Protein AF-0000000074090448 (afdb_homodimer)

Organism: Heligmosomoides polygyrus (NCBI:txid6339)

Secondary structure (DSSP, 8-state):
---THHHHHHHHHHHHS-STT---EEEEET-TTTTTHHHHHHTT-SEEEEEES-HHHHHHHHHHHHHHHHH-TT----EEEEE--TTTS-GGGG--S---EEEEEEES-GGGTTSSHHHHHHHHHHHHHTEEEEEEEEEEPPPGGGG-/---THHHHHHHHHHHHS-STT---EEEEET-TTTTTHHHHHHTT-SEEEEEES-HHHHHHHHHHHHHHHHH-TT----EEEEE--TTTS-GGGG--S---EEEEEEES-GGGTTSSHHHHHHHHHHHHHTEEEEEEEEEEPPPGGGG-

pLDDT: mean 84.57, std 22.41, range [16.94, 98.69]

Radius of gyration: 18.77 Å; Cα contacts (8 Å, |Δi|>4): 599; chains: 2; bounding box: 41×49×46 Å

InterPro domains:
  IPR004971 mRNA (guanine-N(7))-methyltransferase domain [PF03291] (21-148)
  IPR004971 mRNA (guanine-N(7))-methyltransferase domain [PS51562] (1-148)
  IPR029063 S-adenosyl-L-methionine-dependent methyltransferase superfamily [G3DSA:3.40.50.150] (8-148)
  IPR029063 S-adenosyl-L-methionine-dependent methyltransferase superfamily [SSF53335] (25-146)
  IPR039753 mRNA cap guanine-N7 methyltransferase [PTHR12189] (22-148)

Solvent-accessible surface area (backbone atoms only — not comparable to full-atom values): 15304 Å² total; per-residue (Å²): 135,81,65,73,66,61,63,19,64,30,44,18,51,37,57,45,30,60,55,92,79,57,48,46,32,35,36,32,41,59,36,46,53,37,81,55,52,64,45,44,57,74,46,48,39,50,28,38,40,37,27,15,65,49,59,68,33,38,52,46,18,52,50,52,50,52,54,53,35,72,71,34,90,88,60,60,62,54,74,45,80,43,82,40,43,59,36,75,44,72,53,72,81,71,55,85,64,83,64,60,18,48,30,32,37,27,59,58,51,54,81,65,30,49,79,41,37,62,24,12,19,32,27,49,45,49,52,56,72,27,36,32,65,59,12,35,38,40,31,24,40,50,39,77,74,67,78,108,135,80,69,70,66,62,62,18,63,32,44,17,51,38,59,43,31,60,56,92,78,58,48,46,33,35,36,31,40,60,35,47,54,37,82,55,52,63,46,45,57,74,48,48,39,50,29,39,38,36,26,15,64,48,59,69,34,39,53,47,19,51,50,52,50,52,54,52,35,73,72,34,89,88,59,58,60,55,73,46,80,43,80,40,42,57,36,76,43,73,53,70,80,71,54,86,64,85,64,60,18,48,31,33,36,27,60,57,52,53,83,65,31,48,78,41,37,63,25,12,21,32,27,50,45,47,53,55,71,28,36,32,66,61,12,34,39,41,32,24,38,50,39,77,74,66,78,107

Nearest 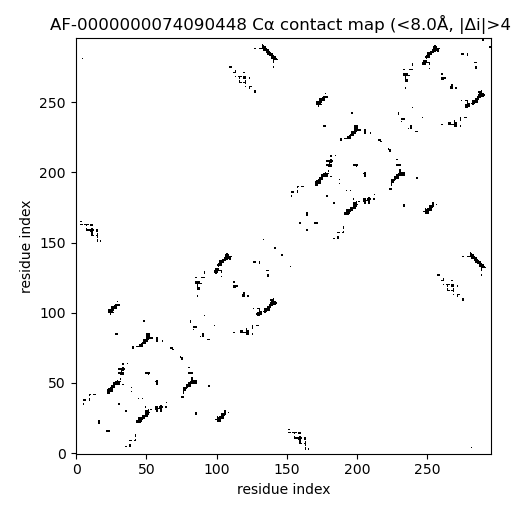PDB structures (foldseek):
  3bgv-assembly3_C  TM=8.602E-01  e=7.850E-12  Homo sapiens
  3epp-assembly1_A  TM=8.804E-01  e=6.953E-11  Homo sapiens
  3bgv-assembly4_D  TM=8.901E-01  e=1.145E-10  Homo sapiens
  8p0n-assembly1_O  TM=8.423E-01  e=1.782E-08  Orthopoxvirus vaccinia
  2vdw-assembly4_G  TM=7.650E-01  e=3.324E-08  Orthopoxvirus vaccinia

Foldseek 3Di:
DPPPPQQPVLVVLQVVVPPPPDAWEEEEEQCFLPPNVVSSQVSRHQEYEYEHQDPVRLVNNVVVVVVVQVPDPVGDHYYHGYNDLQQADLVQVGDDDQQETQEYEYEQCVVVQPPDDSSVVSNVCSRVVSYDVVHDYDYYHDDPVVVD/DPPCPLQPVLVVLQVVVPPPPDAWEEEEEQCFLPPNVVSSQVSRHQEYEYEHQDPVRLVNNVVVNVVVQVPDPVGDHYYHGYNDLQQADLVQVGDDDQQETQEYEYEQCVVVQPPDDSSVVSNVCSRVVSYDVVHDYDYYHDDPVVVD

Structure (mmCIF, N/CA/C/O backbone):
data_AF-0000000074090448-model_v1
#
loop_
_entity.id
_entity.type
_entity.pdbx_description
1 polymer 'mRNA (guanine-N(7))-methyltransferase'
#
loop_
_atom_site.group_PDB
_atom_site.id
_atom_site.type_symbol
_atom_site.label_atom_id
_atom_site.label_alt_id
_atom_site.label_comp_id
_atom_site.label_asym_id
_atom_site.label_entity_id
_atom_site.label_seq_id
_atom_site.pdbx_PDB_ins_code
_atom_site.Cartn_x
_atom_site.Cartn_y
_atom_site.Cartn_z
_atom_site.occupancy
_atom_site.B_iso_or_equiv
_atom_site.auth_seq_id
_atom_site.auth_comp_id
_atom_site.auth_asym_id
_atom_site.auth_atom_id
_atom_site.pdbx_PDB_model_num
ATOM 1 N N . LEU A 1 1 ? 14.055 -2.068 21.969 1 17.02 1 LEU A N 1
ATOM 2 C CA . LEU A 1 1 ? 13.805 -3.094 20.969 1 17.02 1 LEU A CA 1
ATOM 3 C C . LEU A 1 1 ? 13.156 -2.488 19.719 1 17.02 1 LEU A C 1
ATOM 5 O O . LEU A 1 1 ? 11.977 -2.119 19.75 1 17.02 1 LEU A O 1
ATOM 9 N N . ARG A 1 2 ? 13.859 -1.588 19 1 23.97 2 ARG A N 1
ATOM 10 C CA . ARG A 1 2 ? 13.688 -0.55 17.984 1 23.97 2 ARG A CA 1
ATOM 11 C C . ARG A 1 2 ? 13.102 -1.129 16.703 1 23.97 2 ARG A C 1
ATOM 13 O O . ARG A 1 2 ? 13.672 -2.041 16.109 1 23.97 2 ARG A O 1
ATOM 20 N N . GLN A 1 3 ? 11.781 -1.208 16.734 1 23.98 3 GLN A N 1
ATOM 21 C CA . GLN A 1 3 ? 10.969 -2.057 15.867 1 23.98 3 GLN A CA 1
ATOM 22 C C . GLN A 1 3 ? 11.219 -1.745 14.391 1 23.98 3 GLN A C 1
ATOM 24 O O . GLN A 1 3 ? 11.18 -0.583 13.984 1 23.98 3 GLN A O 1
ATOM 29 N N . PRO A 1 4 ? 11.992 -2.475 13.648 1 29.39 4 PRO A N 1
ATOM 30 C CA . PRO A 1 4 ? 12.578 -2.402 12.305 1 29.39 4 PRO A CA 1
ATOM 31 C C . PRO A 1 4 ? 11.57 -1.949 11.25 1 29.39 4 PRO A C 1
ATOM 33 O O . PRO A 1 4 ? 11.875 -1.99 10.055 1 29.39 4 PRO A O 1
ATOM 36 N N . ILE A 1 5 ? 10.375 -1.86 11.688 1 29.89 5 ILE A N 1
ATOM 37 C CA . ILE A 1 5 ? 9.227 -1.528 10.844 1 29.89 5 ILE A CA 1
ATOM 38 C C . ILE A 1 5 ? 9.383 -0.11 10.297 1 29.89 5 ILE A C 1
ATOM 40 O O . ILE A 1 5 ? 9.086 0.15 9.133 1 29.89 5 ILE A O 1
ATOM 44 N N . SER A 1 6 ? 9.719 0.887 11.234 1 32.91 6 SER A N 1
ATOM 45 C CA . SER A 1 6 ? 9.719 2.34 11.102 1 32.91 6 SER A CA 1
ATOM 46 C C . SER A 1 6 ? 10.625 2.787 9.961 1 32.91 6 SER A C 1
ATOM 48 O O . SER A 1 6 ? 10.25 3.652 9.164 1 32.91 6 SER A O 1
ATOM 50 N N . ASP A 1 7 ? 11.758 2.33 9.992 1 33.72 7 ASP A N 1
ATOM 51 C CA . ASP A 1 7 ? 12.852 2.816 9.148 1 33.72 7 ASP A CA 1
ATOM 52 C C . ASP A 1 7 ? 12.648 2.406 7.695 1 33.72 7 ASP A C 1
ATOM 54 O O . ASP A 1 7 ? 12.984 3.162 6.777 1 33.72 7 ASP A O 1
ATOM 58 N N . GLU A 1 8 ? 11.93 1.331 7.52 1 33.94 8 GLU A N 1
ATOM 59 C CA . GLU A 1 8 ? 11.883 0.644 6.23 1 33.94 8 GLU A CA 1
ATOM 60 C C . GLU A 1 8 ? 10.852 1.281 5.305 1 33.94 8 GLU A C 1
ATOM 62 O O . GLU A 1 8 ? 11.094 1.435 4.105 1 33.94 8 GLU A O 1
ATOM 67 N N . SER A 1 9 ? 9.68 1.676 5.715 1 33.84 9 SER A N 1
ATOM 68 C CA . SER A 1 9 ? 8.711 2.48 4.98 1 33.84 9 SER A CA 1
ATOM 69 C C . SER A 1 9 ? 9.352 3.75 4.43 1 33.84 9 SER A C 1
ATOM 71 O O . SER A 1 9 ? 9.047 4.164 3.307 1 33.84 9 SER A O 1
ATOM 73 N N . LEU A 1 10 ? 10.125 4.289 5.184 1 36.84 10 LEU A N 1
ATOM 74 C CA . LEU A 1 10 ? 10.789 5.551 4.859 1 36.84 10 LEU A CA 1
ATOM 75 C C . LEU A 1 10 ? 11.82 5.352 3.758 1 36.84 10 LEU A C 1
ATOM 77 O O . LEU A 1 10 ? 11.945 6.188 2.859 1 36.84 10 LEU A O 1
ATOM 81 N N . GLN A 1 11 ? 12.555 4.312 3.873 1 39.41 11 GLN A N 1
ATOM 82 C CA . GLN A 1 11 ? 13.648 4.121 2.928 1 39.41 11 GLN A CA 1
ATOM 83 C C . GLN A 1 11 ? 13.125 3.859 1.52 1 39.41 11 GLN A C 1
ATOM 85 O O . GLN A 1 11 ? 13.688 4.348 0.539 1 39.41 11 GLN A O 1
ATOM 90 N N . MET A 1 12 ? 12.023 3.107 1.438 1 37.22 12 MET A N 1
ATOM 91 C CA . MET A 1 12 ? 11.32 2.949 0.167 1 37.22 12 MET A CA 1
ATOM 92 C C . MET A 1 12 ? 10.93 4.305 -0.409 1 37.22 12 MET A C 1
ATOM 94 O O . MET A 1 12 ? 11.094 4.547 -1.606 1 37.22 12 MET A O 1
ATOM 98 N N . LEU A 1 13 ? 10.344 5.102 0.467 1 38.41 13 LEU A N 1
ATOM 99 C CA . LEU A 1 13 ? 10.055 6.488 0.124 1 38.41 13 LEU A CA 1
ATOM 100 C C . LEU A 1 13 ? 11.32 7.23 -0.275 1 38.41 13 LEU A C 1
ATOM 102 O O . LEU A 1 13 ? 11.32 8.008 -1.23 1 38.41 13 LEU A O 1
ATOM 106 N N . ARG A 1 14 ? 12.297 7.062 0.482 1 38.94 14 ARG A N 1
ATOM 107 C CA . ARG A 1 14 ? 13.523 7.812 0.233 1 38.94 14 ARG A CA 1
ATOM 108 C C . ARG A 1 14 ? 14.148 7.414 -1.101 1 38.94 14 ARG A C 1
ATOM 110 O O . ARG A 1 14 ? 14.641 8.273 -1.841 1 38.94 14 ARG A O 1
ATOM 117 N N . GLU A 1 15 ? 14.312 6.227 -1.201 1 39.03 15 GLU A N 1
ATOM 118 C CA . GLU A 1 15 ? 15.023 5.848 -2.42 1 39.03 15 GLU A CA 1
ATOM 119 C C . GLU A 1 15 ? 14.18 6.125 -3.658 1 39.03 15 GLU A C 1
ATOM 121 O O . GLU A 1 15 ? 14.711 6.348 -4.746 1 39.03 15 GLU A O 1
ATOM 126 N N . GLU A 1 16 ? 12.961 5.898 -3.596 1 37 16 GLU A N 1
ATOM 127 C CA . GLU A 1 16 ? 12.125 6.469 -4.645 1 37 16 GLU A CA 1
ATOM 128 C C . GLU A 1 16 ? 12.281 7.984 -4.715 1 37 16 GLU A C 1
ATOM 130 O O . GLU A 1 16 ? 11.852 8.609 -5.684 1 37 16 GLU A O 1
ATOM 135 N N . SER A 1 17 ? 12.281 8.516 -3.627 1 33.81 17 SER A N 1
ATOM 136 C CA . SER A 1 17 ? 12.797 9.875 -3.715 1 33.81 17 SER A CA 1
ATOM 137 C C . SER A 1 17 ? 14.109 9.922 -4.48 1 33.81 17 SER A C 1
ATOM 139 O O . SER A 1 17 ? 15.172 9.648 -3.912 1 33.81 17 SER A O 1
ATOM 141 N N . VAL A 1 18 ? 14.031 9.273 -5.625 1 37 18 VAL A N 1
ATOM 142 C CA . VAL A 1 18 ? 15.125 9.461 -6.578 1 37 18 VAL A CA 1
ATOM 143 C C . VAL A 1 18 ? 15.992 10.641 -6.148 1 37 18 VAL A C 1
ATOM 145 O O . VAL A 1 18 ? 17.203 10.5 -5.992 1 37 18 VAL A O 1
ATOM 148 N N . ASN A 1 19 ? 15.602 11.82 -6.953 1 38.41 19 ASN A N 1
ATOM 149 C CA . ASN A 1 19 ? 16.359 13.07 -6.961 1 38.41 19 ASN A CA 1
ATOM 150 C C . ASN A 1 19 ? 16.422 13.695 -5.57 1 38.41 19 ASN A C 1
ATOM 152 O O . ASN A 1 19 ? 15.383 13.922 -4.941 1 38.41 19 ASN A O 1
ATOM 156 N N . LYS A 1 20 ? 17.438 13.359 -4.926 1 47.53 20 LYS A N 1
ATOM 157 C CA . LYS A 1 20 ? 17.828 14.055 -3.701 1 47.53 20 LYS A CA 1
ATOM 158 C C . LYS A 1 20 ? 17 15.328 -3.512 1 47.53 20 LYS A C 1
ATOM 160 O O . LYS A 1 20 ? 16.797 15.773 -2.383 1 47.53 20 LYS A O 1
ATOM 165 N N . MET A 1 21 ? 16.359 15.758 -4.645 1 54.16 21 MET A N 1
ATOM 166 C CA . MET A 1 21 ? 15.711 17.078 -4.602 1 54.16 21 MET A CA 1
ATOM 167 C C . MET A 1 21 ? 14.203 16.938 -4.445 1 54.16 21 MET A C 1
ATOM 169 O O . MET A 1 21 ? 13.523 17.891 -4.059 1 54.16 21 MET A O 1
ATOM 173 N N . PHE A 1 22 ? 13.617 15.617 -4.426 1 75.75 22 PHE A N 1
ATOM 174 C CA . PHE A 1 22 ? 12.172 15.492 -4.363 1 75.75 22 PHE A CA 1
ATOM 175 C C . PHE A 1 22 ? 11.711 15.219 -2.938 1 75.75 22 PHE A C 1
ATOM 177 O O . PHE A 1 22 ? 12.156 14.258 -2.311 1 75.75 22 PHE A O 1
ATOM 184 N N . ARG A 1 23 ? 10.898 16.141 -2.436 1 89.5 23 ARG A N 1
ATOM 185 C CA . ARG A 1 23 ? 10.266 15.984 -1.129 1 89.5 23 ARG A CA 1
ATOM 186 C C . ARG A 1 23 ? 8.789 15.617 -1.274 1 89.5 23 ARG A C 1
ATOM 188 O O . ARG A 1 23 ? 8.008 16.391 -1.824 1 89.5 23 ARG A O 1
ATOM 195 N N . PRO A 1 24 ? 8.398 14.43 -0.729 1 91.88 24 PRO A N 1
ATOM 196 C CA . PRO A 1 24 ? 7.027 13.961 -0.968 1 91.88 24 PRO A CA 1
ATOM 197 C C . PRO A 1 24 ? 6.008 14.633 -0.05 1 91.88 24 PRO A C 1
ATOM 199 O O . PRO A 1 24 ? 6.344 15.031 1.065 1 91.88 24 PRO A O 1
ATOM 202 N N . ARG A 1 25 ? 4.809 14.781 -0.548 1 96.38 25 ARG A N 1
ATOM 203 C CA . ARG A 1 25 ? 3.645 15.086 0.278 1 96.38 25 ARG A CA 1
ATOM 204 C C . ARG A 1 25 ? 2.949 13.812 0.741 1 96.38 25 ARG A C 1
ATOM 206 O O . ARG A 1 25 ? 2.656 12.93 -0.068 1 96.38 25 ARG A O 1
ATOM 213 N N . VAL A 1 26 ? 2.68 13.711 2.076 1 96.38 26 VAL A N 1
ATOM 214 C CA . VAL A 1 26 ? 2.234 12.445 2.654 1 96.38 26 VAL A CA 1
ATOM 215 C C . VAL A 1 26 ? 0.866 12.633 3.309 1 96.38 26 VAL A C 1
ATOM 217 O O . VAL A 1 26 ? 0.626 13.633 3.988 1 96.38 26 VAL A O 1
ATOM 220 N N . LEU A 1 27 ? -0.011 11.742 2.98 1 98.06 27 LEU A N 1
ATOM 221 C CA . LEU A 1 27 ? -1.23 11.562 3.76 1 98.06 27 LEU A CA 1
ATOM 222 C C . LEU A 1 27 ? -1.109 10.359 4.691 1 98.06 27 LEU A C 1
ATOM 224 O O . LEU A 1 27 ? -1.016 9.219 4.23 1 98.06 27 LEU A O 1
ATOM 228 N N . ASP A 1 28 ? -1.094 10.609 6.012 1 97.44 28 ASP A N 1
ATOM 229 C CA . ASP A 1 28 ? -0.98 9.578 7.039 1 97.44 28 ASP A CA 1
ATOM 230 C C . ASP A 1 28 ? -2.346 9.242 7.633 1 97.44 28 ASP A C 1
ATOM 232 O O . ASP A 1 28 ? -2.82 9.93 8.539 1 97.44 28 ASP A O 1
ATOM 236 N N . LEU A 1 29 ? -2.963 8.188 7.129 1 98.25 29 LEU A N 1
ATOM 237 C CA . LEU A 1 29 ? -4.277 7.742 7.578 1 98.25 29 LEU A CA 1
ATOM 238 C C . LEU A 1 29 ? -4.168 6.938 8.867 1 98.25 29 LEU A C 1
ATOM 240 O O . LEU A 1 29 ? -3.285 6.086 9 1 98.25 29 LEU A O 1
ATOM 244 N N . ALA A 1 30 ? -5.176 7.199 9.789 1 98.06 30 ALA A N 1
ATOM 245 C CA . ALA A 1 30 ? -5.125 6.555 11.102 1 98.06 30 ALA A CA 1
ATOM 246 C C . ALA A 1 30 ? -3.771 6.777 11.766 1 98.06 30 ALA A C 1
ATOM 248 O O . ALA A 1 30 ? -3.113 5.82 12.188 1 98.06 30 ALA A O 1
ATOM 249 N N . CYS A 1 31 ? -3.436 8.023 11.93 1 97.88 31 CYS A N 1
ATOM 250 C CA . CYS A 1 31 ? -2.078 8.391 12.32 1 97.88 31 CYS A CA 1
ATOM 251 C C . CYS A 1 31 ? -1.859 8.164 13.812 1 97.88 31 CYS A C 1
ATOM 253 O O . CYS A 1 31 ? -0.722 8.172 14.281 1 97.88 31 CYS A O 1
ATOM 255 N N . GLY A 1 32 ? -2.959 7.949 14.578 1 97.81 32 GLY A N 1
ATOM 256 C CA . GLY A 1 32 ? -2.828 7.762 16.016 1 97.81 32 GLY A CA 1
ATOM 257 C C . GLY A 1 32 ? -2.227 8.961 16.719 1 97.81 32 GLY A C 1
ATOM 258 O O . GLY A 1 32 ? -2.582 10.102 16.422 1 97.81 32 GLY A O 1
ATOM 259 N N . LYS A 1 33 ? -1.381 8.688 17.594 1 98.25 33 LYS A N 1
ATOM 260 C CA . LYS A 1 33 ? -0.772 9.734 18.406 1 98.25 33 LYS A CA 1
ATOM 261 C C . LYS A 1 33 ? 0.442 10.336 17.703 1 98.25 33 LYS A C 1
ATOM 263 O O . LYS A 1 33 ? 1.247 11.031 18.328 1 98.25 33 LYS A O 1
ATOM 268 N N . GLY A 1 34 ? 0.634 9.977 16.469 1 97.25 34 GLY A N 1
ATOM 269 C CA . GLY A 1 34 ? 1.716 10.57 15.695 1 97.25 34 GLY A CA 1
ATOM 270 C C . GLY A 1 34 ? 3.008 9.773 15.773 1 97.25 34 GLY A C 1
ATOM 271 O O . GLY A 1 34 ? 4.098 10.359 15.797 1 97.25 34 GLY A O 1
ATOM 272 N N . GLY A 1 35 ? 2.902 8.492 15.898 1 93.56 35 GLY A N 1
ATOM 273 C CA . GLY A 1 35 ? 4.074 7.633 16.016 1 93.56 35 GLY A CA 1
ATOM 274 C C . GLY A 1 35 ? 5.004 7.734 14.82 1 93.56 35 GLY A C 1
ATOM 275 O O . GLY A 1 35 ? 6.203 7.477 14.938 1 93.56 35 GLY A O 1
ATOM 276 N N . ASP A 1 36 ? 4.484 8.133 13.695 1 92.31 36 ASP A N 1
ATOM 277 C CA . ASP A 1 36 ? 5.285 8.141 12.469 1 92.31 36 ASP A CA 1
ATOM 278 C C . ASP A 1 36 ? 5.828 9.539 12.18 1 92.31 36 ASP A C 1
ATOM 280 O O . ASP A 1 36 ? 6.488 9.758 11.164 1 92.31 36 ASP A O 1
ATOM 284 N N . LEU A 1 37 ? 5.676 10.5 13.031 1 94 37 LEU A N 1
ATOM 285 C CA . LEU A 1 37 ? 6.148 11.867 12.805 1 94 37 LEU A CA 1
ATOM 286 C C . LEU A 1 37 ? 7.66 11.891 12.594 1 94 37 LEU A C 1
ATOM 288 O O . LEU A 1 37 ? 8.148 12.562 11.688 1 94 37 LEU A O 1
ATOM 292 N N . ARG A 1 38 ? 8.367 11.195 13.43 1 89.88 38 ARG A N 1
ATOM 293 C CA . ARG A 1 38 ? 9.82 11.156 13.281 1 89.88 38 ARG A CA 1
ATOM 294 C C . ARG A 1 38 ? 10.211 10.547 11.938 1 89.88 38 ARG A C 1
ATOM 296 O O . ARG A 1 38 ? 11.18 10.992 11.312 1 89.88 38 ARG A O 1
ATOM 303 N N . LYS A 1 39 ? 9.492 9.516 11.547 1 88.06 39 LYS A N 1
ATOM 304 C CA . LYS A 1 39 ? 9.727 8.898 10.242 1 88.06 39 LYS A CA 1
ATOM 305 C C . LYS A 1 39 ? 9.602 9.93 9.125 1 88.06 39 LYS A C 1
ATOM 307 O O . LYS A 1 39 ? 10.398 9.93 8.188 1 88.06 39 LYS A O 1
ATOM 312 N N . TRP A 1 40 ? 8.578 10.75 9.195 1 91.44 40 TRP A N 1
ATOM 313 C CA . TRP A 1 40 ? 8.344 11.742 8.148 1 91.44 40 TRP A CA 1
ATOM 314 C C . TRP A 1 40 ? 9.453 12.789 8.125 1 91.44 40 TRP A C 1
ATOM 316 O O . TRP A 1 40 ? 9.844 13.273 7.062 1 91.44 40 TRP A O 1
ATOM 326 N N . ARG A 1 41 ? 9.984 13.094 9.312 1 89.31 41 ARG A N 1
ATOM 327 C CA . ARG A 1 41 ? 11.125 14.008 9.391 1 89.31 41 ARG A CA 1
ATOM 328 C C . ARG A 1 41 ? 12.352 13.406 8.719 1 89.31 41 ARG A C 1
ATOM 330 O O . ARG A 1 41 ? 12.984 14.055 7.883 1 89.31 41 ARG A O 1
ATOM 337 N N . ILE A 1 42 ? 12.633 12.211 9.086 1 83.56 42 ILE A N 1
ATOM 338 C CA . ILE A 1 42 ? 13.812 11.523 8.562 1 83.56 42 ILE A CA 1
ATOM 339 C C . ILE A 1 42 ? 13.688 11.375 7.051 1 83.56 42 ILE A C 1
ATOM 341 O O . ILE A 1 42 ? 14.68 11.5 6.328 1 83.56 42 ILE A O 1
ATOM 345 N N . ALA A 1 43 ? 12.516 11.164 6.586 1 82.5 43 ALA A N 1
ATOM 346 C CA . ALA A 1 43 ? 12.266 10.984 5.16 1 82.5 43 ALA A CA 1
ATOM 347 C C . ALA A 1 43 ? 12.305 12.32 4.422 1 82.5 43 ALA A C 1
ATOM 349 O O . ALA A 1 43 ? 12.18 12.367 3.197 1 82.5 43 ALA A O 1
ATOM 350 N N . ASN A 1 44 ? 12.445 13.383 5.078 1 88.38 44 ASN A N 1
ATOM 351 C CA . ASN A 1 44 ? 12.523 14.727 4.508 1 88.38 44 ASN A CA 1
ATOM 352 C C . ASN A 1 44 ? 11.32 15.031 3.623 1 88.38 44 ASN A C 1
ATOM 354 O O . ASN A 1 44 ? 11.477 15.414 2.463 1 88.38 44 ASN A O 1
ATOM 358 N N . VAL A 1 45 ? 10.133 14.906 4.188 1 91.75 45 VAL A N 1
ATOM 359 C CA . VAL A 1 45 ? 8.898 15.109 3.436 1 91.75 45 VAL A CA 1
ATOM 360 C C . VAL A 1 45 ? 8.641 16.594 3.248 1 91.75 45 VAL A C 1
ATOM 362 O O . VAL A 1 45 ? 9.148 17.422 4.012 1 91.75 45 VAL A O 1
ATOM 365 N N . HIS A 1 46 ? 7.938 16.906 2.166 1 94.88 46 HIS A N 1
ATOM 366 C CA . HIS A 1 46 ? 7.535 18.297 1.921 1 94.88 46 HIS A CA 1
ATOM 367 C C . HIS A 1 46 ? 6.457 18.734 2.902 1 94.88 46 HIS A C 1
ATOM 369 O O . HIS A 1 46 ? 6.531 19.828 3.457 1 94.88 46 HIS A O 1
ATOM 375 N N . SER A 1 47 ? 5.516 17.922 3.1 1 96.81 47 SER A N 1
ATOM 376 C CA . SER A 1 47 ? 4.418 18.188 4.023 1 96.81 47 SER A CA 1
ATOM 377 C C . SER A 1 47 ? 3.664 16.906 4.363 1 96.81 47 SER A C 1
ATOM 379 O O . SER A 1 47 ? 3.807 15.891 3.678 1 96.81 47 SER A O 1
ATOM 381 N N . VAL A 1 48 ? 2.879 16.969 5.469 1 97 48 VAL A N 1
ATOM 382 C CA . VAL A 1 48 ? 2.109 15.797 5.883 1 97 48 VAL A CA 1
ATOM 383 C C . VAL A 1 48 ? 0.713 16.234 6.324 1 97 48 VAL A C 1
ATOM 385 O O . VAL A 1 48 ? 0.556 17.25 7.004 1 97 48 VAL A O 1
ATOM 388 N N . VAL A 1 49 ? -0.282 15.516 5.867 1 98.62 49 VAL A N 1
ATOM 389 C CA . VAL A 1 49 ? -1.605 15.555 6.477 1 98.62 49 VAL A CA 1
ATOM 390 C C . VAL A 1 49 ? -1.815 14.312 7.34 1 98.62 49 VAL A C 1
ATOM 392 O O . VAL A 1 49 ? -1.657 13.188 6.863 1 98.62 49 VAL A O 1
ATOM 395 N N . MET A 1 50 ? -2.094 14.57 8.578 1 98.44 50 MET A N 1
ATOM 396 C CA . MET A 1 50 ? -2.35 13.5 9.539 1 98.44 50 MET A CA 1
ATOM 397 C C . MET A 1 50 ? -3.832 13.43 9.891 1 98.44 50 MET A C 1
ATOM 399 O O . MET A 1 50 ? -4.418 14.406 10.344 1 98.44 50 MET A O 1
ATOM 403 N N . ALA A 1 51 ? -4.441 12.242 9.664 1 98.69 51 ALA A N 1
ATOM 404 C CA . ALA A 1 51 ? -5.863 12.07 9.945 1 98.69 51 ALA A CA 1
ATOM 405 C C . ALA A 1 51 ? -6.094 10.906 10.898 1 98.69 51 ALA A C 1
ATOM 407 O O . ALA A 1 51 ? -5.445 9.867 10.797 1 98.69 51 ALA A O 1
ATOM 408 N N . ASP A 1 52 ? -7.012 11.117 11.852 1 98.62 52 ASP A N 1
ATOM 409 C CA . ASP A 1 52 ? -7.375 10.062 12.789 1 98.62 52 ASP A CA 1
ATOM 410 C C . ASP A 1 52 ? -8.805 10.25 13.297 1 98.62 52 ASP A C 1
ATOM 412 O O . ASP A 1 52 ? -9.297 11.375 13.383 1 98.62 52 ASP A O 1
ATOM 416 N N . VAL A 1 53 ? -9.398 9.172 13.625 1 98.19 53 VAL A N 1
ATOM 417 C CA . VAL A 1 53 ? -10.789 9.164 14.07 1 98.19 53 VAL A CA 1
ATOM 418 C C . VAL A 1 53 ? -10.859 9.562 15.547 1 98.19 53 VAL A C 1
ATOM 420 O O . VAL A 1 53 ? -11.867 10.102 16 1 98.19 53 VAL A O 1
ATOM 423 N N . ALA A 1 54 ? -9.812 9.289 16.266 1 98.31 54 ALA A N 1
ATOM 424 C CA . ALA A 1 54 ? -9.766 9.602 17.703 1 98.31 54 ALA A CA 1
ATOM 425 C C . ALA A 1 54 ? -9.234 11.016 17.922 1 98.31 54 ALA A C 1
ATOM 427 O O . ALA A 1 54 ? -8.031 11.266 17.781 1 98.31 54 ALA A O 1
ATOM 428 N N . ASN A 1 55 ? -10.094 11.898 18.375 1 98.19 55 ASN A N 1
ATOM 429 C CA . ASN A 1 55 ? -9.695 13.281 18.594 1 98.19 55 ASN A CA 1
ATOM 430 C C . ASN A 1 55 ? -8.594 13.391 19.656 1 98.19 55 ASN A C 1
ATOM 432 O O . ASN A 1 55 ? -7.691 14.219 19.531 1 98.19 55 ASN A O 1
ATOM 436 N N . VAL A 1 56 ? -8.727 12.609 20.641 1 98.44 56 VAL A N 1
ATOM 437 C CA . VAL A 1 56 ? -7.73 12.625 21.703 1 98.44 56 VAL A CA 1
ATOM 438 C C . VAL A 1 56 ? -6.359 12.258 21.141 1 98.44 56 VAL A C 1
ATOM 440 O O . VAL A 1 56 ? -5.367 12.945 21.406 1 98.44 56 VAL A O 1
ATOM 443 N N . SER A 1 57 ? -6.277 11.172 20.359 1 98.38 57 SER A N 1
ATOM 444 C CA . SER A 1 57 ? -5.027 10.758 19.719 1 98.38 57 SER A CA 1
ATOM 445 C C . SER A 1 57 ? -4.492 11.828 18.781 1 98.38 57 SER A C 1
ATOM 447 O O . SER A 1 57 ? -3.297 12.125 18.797 1 98.38 57 SER A O 1
ATOM 449 N N . LEU A 1 58 ? -5.367 12.406 18.047 1 98.69 58 LEU A N 1
ATOM 450 C CA . LEU A 1 58 ? -4.973 13.438 17.094 1 98.69 58 LEU A CA 1
ATOM 451 C C . LEU A 1 58 ? -4.383 14.648 17.812 1 98.69 58 LEU A C 1
ATOM 453 O O . LEU A 1 58 ? -3.387 15.219 17.359 1 98.69 58 LEU A O 1
ATOM 457 N N . THR A 1 59 ? -4.996 15.07 18.906 1 98.69 59 THR A N 1
ATOM 458 C CA . THR A 1 59 ? -4.496 16.172 19.719 1 98.69 59 THR A CA 1
ATOM 459 C C . THR A 1 59 ? -3.094 15.875 20.234 1 98.69 59 THR A C 1
ATOM 461 O O . THR A 1 59 ? -2.213 16.734 20.203 1 98.69 59 THR A O 1
ATOM 464 N N . GLN A 1 60 ? -2.91 14.68 20.688 1 98.69 60 GLN A N 1
ATOM 465 C CA . GLN A 1 60 ? -1.594 14.266 21.156 1 98.69 60 GLN A CA 1
ATOM 466 C C . GLN A 1 60 ? -0.571 14.281 20.031 1 98.69 60 GLN A C 1
ATOM 468 O O . GLN A 1 60 ? 0.584 14.656 20.234 1 98.69 60 GLN A O 1
ATOM 473 N N . ALA A 1 61 ? -0.959 13.836 18.844 1 98.62 61 ALA A N 1
ATOM 474 C CA . ALA A 1 61 ? -0.08 13.883 17.688 1 98.62 61 ALA A CA 1
ATOM 475 C C . ALA A 1 61 ? 0.334 15.32 17.375 1 98.62 61 ALA A C 1
ATOM 477 O O . ALA A 1 61 ? 1.504 15.586 17.094 1 98.62 61 ALA A O 1
ATOM 478 N N . LYS A 1 62 ? -0.614 16.219 17.391 1 98.69 62 LYS A N 1
ATOM 479 C CA . LYS A 1 62 ? -0.347 17.641 17.141 1 98.69 62 LYS A CA 1
ATOM 480 C C . LYS A 1 62 ? 0.636 18.203 18.172 1 98.69 62 LYS A C 1
ATOM 482 O O . LYS A 1 62 ? 1.561 18.938 17.812 1 98.69 62 LYS A O 1
ATOM 487 N N . GLU A 1 63 ? 0.46 17.844 19.391 1 98.56 63 GLU A N 1
ATOM 488 C CA . GLU A 1 63 ? 1.36 18.281 20.453 1 98.56 63 GLU A CA 1
ATOM 489 C C . GLU A 1 63 ? 2.781 17.781 20.219 1 98.56 63 GLU A C 1
ATOM 491 O O . GLU A 1 63 ? 3.744 18.531 20.359 1 98.56 63 GLU A O 1
ATOM 496 N N . ARG A 1 64 ? 2.889 16.516 19.859 1 97.94 64 ARG A N 1
ATOM 497 C CA . ARG A 1 64 ? 4.199 15.945 19.547 1 97.94 64 ARG A CA 1
ATOM 498 C C . ARG A 1 64 ? 4.855 16.688 18.391 1 97.94 64 ARG A C 1
ATOM 500 O O . ARG A 1 64 ? 6.059 16.953 18.422 1 97.94 64 ARG A O 1
ATOM 507 N N . TYR A 1 65 ? 4.121 16.969 17.422 1 98.38 65 TYR A N 1
ATOM 508 C CA . TYR A 1 65 ? 4.617 17.719 16.281 1 98.38 65 TYR A CA 1
ATOM 509 C C . TYR A 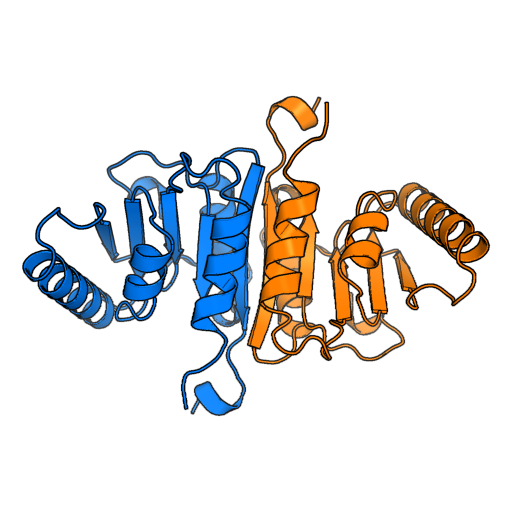1 65 ? 5.133 19.094 16.719 1 98.38 65 TYR A C 1
ATOM 511 O O . TYR A 1 65 ? 6.219 19.516 16.297 1 98.38 65 TYR A O 1
ATOM 519 N N . GLU A 1 66 ? 4.375 19.812 17.516 1 97.62 66 GLU A N 1
ATOM 520 C CA . GLU A 1 66 ? 4.754 21.141 17.984 1 97.62 66 GLU A CA 1
ATOM 521 C C . GLU A 1 66 ? 6.035 21.094 18.812 1 97.62 66 GLU A C 1
ATOM 523 O O . GLU A 1 66 ? 6.891 21.969 18.703 1 97.62 66 GLU A O 1
ATOM 528 N N . GLU A 1 67 ? 6.152 20.078 19.594 1 96.88 67 GLU A N 1
ATOM 529 C CA . GLU A 1 67 ? 7.375 19.906 20.375 1 96.88 67 GLU A CA 1
ATOM 530 C C . GLU A 1 67 ? 8.586 19.688 19.469 1 96.88 67 GLU A C 1
ATOM 532 O O . GLU A 1 67 ? 9.648 20.266 19.703 1 96.88 67 GLU A O 1
ATOM 537 N N . MET A 1 68 ? 8.375 18.844 18.516 1 96 68 MET A N 1
ATOM 538 C CA . MET A 1 68 ? 9.43 18.594 17.547 1 96 68 MET A CA 1
ATOM 539 C C . MET A 1 68 ? 9.812 19.891 16.828 1 96 68 MET A C 1
ATOM 541 O O . MET A 1 68 ? 11 20.141 16.594 1 96 68 MET A O 1
ATOM 545 N N . ALA A 1 69 ? 8.836 20.641 16.438 1 95.81 69 ALA A N 1
ATOM 546 C CA . ALA A 1 69 ? 9.055 21.891 15.703 1 95.81 69 ALA A CA 1
ATOM 547 C C . ALA A 1 69 ? 9.852 22.891 16.531 1 95.81 69 ALA A C 1
ATOM 549 O O . ALA A 1 69 ? 10.68 23.625 16 1 95.81 69 ALA A O 1
ATOM 550 N N . GLN A 1 70 ? 9.609 22.938 17.766 1 94.81 70 GLN A N 1
ATOM 551 C CA . GLN A 1 70 ? 10.305 23.844 18.672 1 94.81 70 GLN A CA 1
ATOM 552 C C . GLN A 1 70 ? 11.789 23.531 18.75 1 94.81 70 GLN A C 1
ATOM 554 O O . GLN A 1 70 ? 12.617 24.422 18.969 1 94.81 70 GLN A O 1
ATOM 559 N N . ARG A 1 71 ? 12.078 22.297 18.547 1 92 71 ARG A N 1
ATOM 560 C CA . ARG A 1 71 ? 13.461 21.844 18.688 1 92 71 ARG A CA 1
ATOM 561 C C . ARG A 1 71 ? 14.211 21.984 17.375 1 92 71 ARG A C 1
ATOM 563 O O . ARG A 1 71 ? 15.43 21.812 17.328 1 92 71 ARG A O 1
ATOM 570 N N . GLU A 1 72 ? 13.477 22.25 16.406 1 89.06 72 GLU A N 1
ATOM 571 C CA . GLU A 1 72 ? 14.086 22.328 15.086 1 89.06 72 GLU A CA 1
ATOM 572 C C . GLU A 1 72 ? 14.5 23.75 14.734 1 89.06 72 GLU A C 1
ATOM 574 O O . GLU A 1 72 ? 13.664 24.656 14.734 1 89.06 72 GLU A O 1
ATOM 579 N N . ARG A 1 73 ? 15.766 24.016 14.539 1 86.25 73 ARG A N 1
ATOM 580 C CA . ARG A 1 73 ? 16.312 25.344 14.258 1 86.25 73 ARG A CA 1
ATOM 581 C C . ARG A 1 73 ? 15.836 25.859 12.914 1 86.25 73 ARG A C 1
ATOM 583 O O . ARG A 1 73 ? 15.5 27.047 12.781 1 86.25 73 ARG A O 1
ATOM 590 N N . HIS A 1 74 ? 15.805 24.938 11.883 1 86.5 74 HIS A N 1
ATOM 591 C CA . HIS A 1 74 ? 15.508 25.359 10.516 1 86.5 74 HIS A CA 1
ATOM 592 C C . HIS A 1 74 ? 14.055 25.062 10.148 1 86.5 74 HIS A C 1
ATOM 594 O O . HIS A 1 74 ? 13.68 25.109 8.977 1 86.5 74 HIS A O 1
ATOM 600 N N . GLY A 1 75 ? 13.227 24.734 11.102 1 88.25 75 GLY A N 1
ATOM 601 C CA . GLY A 1 75 ? 11.82 24.484 10.852 1 88.25 75 GLY A CA 1
ATOM 602 C C . GLY A 1 75 ? 11.508 23.031 10.531 1 88.25 75 GLY A C 1
ATOM 603 O O . GLY A 1 75 ? 12.391 22.281 10.102 1 88.25 75 GLY A O 1
ATOM 604 N N . LEU A 1 76 ? 10.344 22.688 10.75 1 94.44 76 LEU A N 1
ATOM 605 C CA . LEU A 1 76 ? 9.828 21.359 10.453 1 94.44 76 LEU A CA 1
ATOM 606 C C . LEU A 1 76 ? 8.883 21.406 9.258 1 94.44 76 LEU A C 1
ATOM 608 O O . LEU A 1 76 ? 8.422 22.469 8.852 1 94.44 76 LEU A O 1
ATOM 612 N N . PHE A 1 77 ? 8.719 20.359 8.57 1 95 77 PHE A N 1
ATOM 613 C CA . PHE A 1 77 ? 7.754 20.297 7.48 1 95 77 PHE A CA 1
ATOM 614 C C . PHE A 1 77 ? 6.379 20.75 7.953 1 95 77 PHE A C 1
ATOM 616 O O . PHE A 1 77 ? 6.008 20.531 9.109 1 95 77 PHE A O 1
ATOM 623 N N . PRO A 1 78 ? 5.656 21.422 7.07 1 97.25 78 PRO A N 1
ATOM 624 C CA . PRO A 1 78 ? 4.281 21.766 7.434 1 97.25 78 PRO A CA 1
ATOM 625 C C . PRO A 1 78 ? 3.404 20.531 7.648 1 97.25 78 PRO A C 1
ATOM 627 O O . PRO A 1 78 ? 3.562 19.531 6.953 1 97.25 78 PRO A O 1
ATOM 630 N N . ALA A 1 79 ? 2.463 20.656 8.609 1 97.94 79 ALA A N 1
ATOM 631 C CA . ALA A 1 79 ? 1.564 19.547 8.914 1 97.94 79 ALA A CA 1
ATOM 632 C C . ALA A 1 79 ? 0.144 20.047 9.164 1 97.94 79 ALA A C 1
ATOM 634 O O . ALA A 1 79 ? -0.052 21.125 9.719 1 97.94 79 ALA A O 1
ATOM 635 N N . GLU A 1 80 ? -0.765 19.312 8.711 1 98.56 80 GLU A N 1
ATOM 636 C CA . GLU A 1 80 ? -2.184 19.516 8.992 1 98.56 80 GLU A CA 1
ATOM 637 C C . GLU A 1 80 ? -2.779 18.312 9.719 1 98.56 80 GLU A C 1
ATOM 639 O O . GLU A 1 80 ? -2.48 17.156 9.383 1 98.56 80 GLU A O 1
ATOM 644 N N . PHE A 1 81 ? -3.557 18.578 10.695 1 98.69 81 PHE A N 1
ATOM 645 C CA . PHE A 1 81 ? -4.18 17.547 11.508 1 98.69 81 PHE A CA 1
ATOM 646 C C . PHE A 1 81 ? -5.695 17.562 11.344 1 98.69 81 PHE A C 1
ATOM 648 O O . PHE A 1 81 ? -6.34 18.578 11.625 1 98.69 81 PHE A O 1
ATOM 655 N N . ILE A 1 82 ? -6.281 16.438 10.906 1 98.62 82 ILE A N 1
ATOM 656 C CA . ILE A 1 82 ? -7.695 16.406 10.555 1 98.62 82 ILE A CA 1
ATOM 657 C C . ILE A 1 82 ? -8.398 15.305 11.359 1 98.62 82 ILE A C 1
ATOM 659 O O . ILE A 1 82 ? -8.016 14.133 11.281 1 98.62 82 ILE A O 1
ATOM 663 N N . HIS A 1 83 ? -9.391 15.68 12.117 1 98.69 83 HIS A N 1
ATOM 664 C CA . HIS A 1 83 ? -10.273 14.719 12.758 1 98.69 83 HIS A CA 1
ATOM 665 C C . HIS A 1 83 ? -11.234 14.102 11.75 1 98.69 83 HIS A C 1
ATOM 667 O O . HIS A 1 83 ? 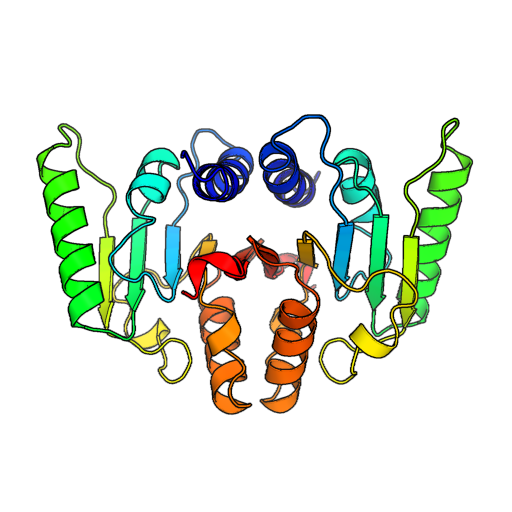-12.148 14.773 11.258 1 98.69 83 HIS A O 1
ATOM 673 N N . SER A 1 84 ? -10.992 12.805 11.414 1 98.44 84 SER A N 1
ATOM 674 C CA . SER A 1 84 ? -11.789 12.164 10.367 1 98.44 84 SER A CA 1
ATOM 675 C C . SER A 1 84 ? -11.703 10.641 10.461 1 98.44 84 SER A C 1
ATOM 677 O O . SER A 1 84 ? -10.641 10.086 10.742 1 98.44 84 SER A O 1
ATOM 679 N N . ASP A 1 85 ? -12.836 9.977 10.273 1 98.19 85 ASP A N 1
ATOM 680 C CA . ASP A 1 85 ? -12.883 8.539 10.047 1 98.19 85 ASP A CA 1
ATOM 681 C C . ASP A 1 85 ? -12.641 8.211 8.57 1 98.19 85 ASP A C 1
ATOM 683 O O . ASP A 1 85 ? -13.531 8.398 7.738 1 98.19 85 ASP A O 1
ATOM 687 N N . CYS A 1 86 ? -11.453 7.66 8.266 1 97.25 86 CYS A N 1
ATOM 688 C CA . CYS A 1 86 ? -11.047 7.441 6.879 1 97.25 86 CYS A CA 1
ATOM 689 C C . CYS A 1 86 ? -11.875 6.336 6.238 1 97.25 86 CYS A C 1
ATOM 691 O O . CYS A 1 86 ? -11.844 6.156 5.02 1 97.25 86 CYS A O 1
ATOM 693 N N . CYS A 1 87 ? -12.688 5.633 6.98 1 97.62 87 CYS A N 1
ATOM 694 C CA . CYS A 1 87 ? -13.547 4.574 6.461 1 97.62 87 CYS A CA 1
ATOM 695 C C . CYS A 1 87 ? -14.992 5.047 6.344 1 97.62 87 CYS A C 1
ATOM 697 O O . CYS A 1 87 ? -15.859 4.293 5.898 1 97.62 87 CYS A O 1
ATOM 699 N N . LYS A 1 88 ? -15.336 6.293 6.73 1 97.62 88 LYS A N 1
ATOM 700 C CA . LYS A 1 88 ? -16.734 6.738 6.719 1 97.62 88 LYS A CA 1
ATOM 701 C C . LYS A 1 88 ? -16.859 8.125 6.086 1 97.62 88 LYS A C 1
ATOM 703 O O . LYS A 1 88 ? -17.828 8.398 5.379 1 97.62 88 LYS A O 1
ATOM 708 N N . ASP A 1 89 ? -15.859 8.906 6.332 1 97.88 89 ASP A N 1
ATOM 709 C CA . ASP A 1 89 ? -15.953 10.305 5.918 1 97.88 89 ASP A CA 1
ATOM 710 C C . ASP A 1 89 ? -15.336 10.508 4.535 1 97.88 89 ASP A C 1
ATOM 712 O O . ASP A 1 89 ? -14.531 9.688 4.082 1 97.88 89 ASP A O 1
ATOM 716 N N . ASP A 1 90 ? -15.781 11.609 3.889 1 97.31 90 ASP A N 1
ATOM 717 C CA . ASP A 1 90 ? -15.062 12.148 2.736 1 97.31 90 ASP A CA 1
ATOM 718 C C . ASP A 1 90 ? -13.875 12.992 3.178 1 97.31 90 ASP A C 1
ATOM 720 O O . ASP A 1 90 ? -14 14.203 3.369 1 97.31 90 ASP A O 1
ATOM 724 N N . LEU A 1 91 ? -12.75 12.367 3.283 1 97.69 91 LEU A N 1
ATOM 725 C CA . LEU A 1 91 ? -11.562 13.008 3.844 1 97.69 91 LEU A CA 1
ATOM 726 C C . LEU A 1 91 ? -11.078 14.141 2.943 1 97.69 91 LEU A C 1
ATOM 728 O O . LEU A 1 91 ? -10.641 15.18 3.43 1 97.69 91 LEU A O 1
ATOM 732 N N . LYS A 1 92 ? -11.086 13.906 1.671 1 96.94 92 LYS A N 1
ATOM 733 C CA . LYS A 1 92 ? -10.594 14.883 0.701 1 96.94 92 LYS A CA 1
ATOM 734 C C . LYS A 1 92 ? -11.234 16.25 0.92 1 96.94 92 LYS A C 1
ATOM 736 O O . LYS A 1 92 ? -10.562 17.281 0.84 1 96.94 92 LYS A O 1
ATOM 741 N N . SER A 1 93 ? -12.484 16.297 1.223 1 97.19 93 SER A N 1
ATOM 742 C CA . SER A 1 93 ? -13.219 17.547 1.408 1 97.19 93 SER A CA 1
ATOM 743 C C . SER A 1 93 ? -12.742 18.281 2.652 1 97.19 93 SER A C 1
ATOM 745 O O . SER A 1 93 ? -12.992 19.484 2.799 1 97.19 93 SER A O 1
ATOM 747 N N . LYS A 1 94 ? -12.07 17.641 3.547 1 97.69 94 LYS A N 1
ATOM 748 C CA . LYS A 1 94 ? -11.648 18.234 4.812 1 97.69 94 LYS A CA 1
ATOM 749 C C . LYS A 1 94 ? -10.227 18.766 4.723 1 97.69 94 LYS A C 1
ATOM 751 O O . LYS A 1 94 ? -9.773 19.5 5.609 1 97.69 94 LYS A O 1
ATOM 756 N N . ILE A 1 95 ? -9.531 18.344 3.73 1 97.75 95 ILE A N 1
ATOM 757 C CA . ILE A 1 95 ? -8.148 18.766 3.564 1 97.75 95 ILE A CA 1
ATOM 758 C C . ILE A 1 95 ? -8.109 20.203 3.047 1 97.75 95 ILE A C 1
ATOM 760 O O . ILE A 1 95 ? -8.781 20.531 2.066 1 97.75 95 ILE A O 1
ATOM 764 N N . THR A 1 96 ? -7.328 21.125 3.629 1 95.88 96 THR A N 1
ATOM 765 C CA . THR A 1 96 ? -7.293 22.547 3.279 1 95.88 96 THR A CA 1
ATOM 766 C C . THR A 1 96 ? -6.266 22.797 2.182 1 95.88 96 THR A C 1
ATOM 768 O O . THR A 1 96 ? -6.496 23.609 1.286 1 95.88 96 THR A O 1
ATOM 771 N N . GLY A 1 97 ? -5.148 22.125 2.096 1 91.69 97 GLY A N 1
ATOM 772 C CA . GLY A 1 97 ? -4.098 22.328 1.108 1 91.69 97 GLY A CA 1
ATOM 773 C C . GLY A 1 97 ? -4.285 21.469 -0.131 1 91.69 97 GLY A C 1
ATOM 774 O O . GLY A 1 97 ? -5.406 21.062 -0.455 1 91.69 97 GLY A O 1
ATOM 775 N N . PRO A 1 98 ? -3.305 21.438 -0.926 1 90.88 98 PRO A N 1
ATOM 776 C CA . PRO A 1 98 ? -3.379 20.547 -2.096 1 90.88 98 PRO A CA 1
ATOM 777 C C . PRO A 1 98 ? -3.809 19.125 -1.74 1 90.88 98 PRO A C 1
ATOM 779 O O . PRO A 1 98 ? -3.426 18.609 -0.689 1 90.88 98 PRO A O 1
ATOM 782 N N . LYS A 1 99 ? -4.633 18.531 -2.555 1 90.88 99 LYS A N 1
ATOM 783 C CA . LYS A 1 99 ? -5.273 17.266 -2.213 1 90.88 99 LYS A CA 1
ATOM 784 C C . LYS A 1 99 ? -4.625 16.109 -2.953 1 90.88 99 LYS A C 1
ATOM 786 O O . LYS A 1 99 ? -5.207 15.023 -3.049 1 90.88 99 LYS A O 1
ATOM 791 N N . GLU A 1 100 ? -3.502 16.359 -3.541 1 94.31 100 GLU A N 1
ATOM 792 C CA . GLU A 1 100 ? -2.754 15.289 -4.195 1 94.31 100 GLU A CA 1
ATOM 793 C C . GLU A 1 100 ? -1.512 14.914 -3.393 1 94.31 100 GLU A C 1
ATOM 795 O O . GLU A 1 100 ? -0.714 15.781 -3.031 1 94.31 100 GLU A O 1
ATOM 800 N N . PHE A 1 101 ? -1.352 13.688 -3.145 1 96.12 101 PHE A N 1
ATOM 801 C CA . PHE A 1 101 ? -0.257 13.203 -2.316 1 96.12 101 PHE A CA 1
ATOM 802 C C . PHE A 1 101 ? 0.607 12.211 -3.09 1 96.12 101 PHE A C 1
ATOM 804 O O . PHE A 1 101 ? 0.106 11.477 -3.941 1 96.12 101 PHE A O 1
ATOM 811 N N . ASP A 1 102 ? 1.887 12.25 -2.758 1 92.69 102 ASP A N 1
ATOM 812 C CA . ASP A 1 102 ? 2.816 11.281 -3.322 1 92.69 102 ASP A CA 1
ATOM 813 C C . ASP A 1 102 ? 2.684 9.93 -2.625 1 92.69 102 ASP A C 1
ATOM 815 O O . ASP A 1 102 ? 2.936 8.883 -3.23 1 92.69 102 ASP A O 1
ATOM 819 N N . LEU A 1 103 ? 2.283 9.984 -1.382 1 93.88 103 LEU A N 1
ATOM 820 C CA . LEU A 1 103 ? 2.199 8.797 -0.542 1 93.88 103 LEU A CA 1
ATOM 821 C C . LEU A 1 103 ? 0.992 8.867 0.385 1 93.88 103 LEU A C 1
ATOM 823 O O . LEU A 1 103 ? 0.795 9.867 1.078 1 93.88 103 LEU A O 1
ATOM 827 N N . VAL A 1 104 ? 0.227 7.859 0.319 1 96.62 104 VAL A N 1
ATOM 828 C CA . VAL A 1 104 ? -0.78 7.605 1.345 1 96.62 104 VAL A CA 1
ATOM 829 C C . VAL A 1 104 ? -0.346 6.426 2.215 1 96.62 104 VAL A C 1
ATOM 831 O O . VAL A 1 104 ? -0.071 5.34 1.705 1 96.62 104 VAL A O 1
ATOM 834 N N . SER A 1 105 ? -0.246 6.68 3.5 1 95.12 105 SER A N 1
ATOM 835 C CA . SER A 1 105 ? 0.236 5.691 4.457 1 95.12 105 SER A CA 1
ATOM 836 C C . SER A 1 105 ? -0.85 5.316 5.461 1 95.12 105 SER A C 1
ATOM 838 O O . SER A 1 105 ? -1.59 6.18 5.934 1 95.12 105 SER A O 1
ATOM 840 N N . CYS A 1 106 ? -1.004 4.094 5.734 1 96.5 106 CYS A N 1
ATOM 841 C CA . CYS A 1 106 ? -1.865 3.568 6.789 1 96.5 106 CYS A CA 1
ATOM 842 C C . CYS A 1 106 ? -1.165 2.457 7.562 1 96.5 106 CYS A C 1
ATOM 844 O O . CYS A 1 106 ? -1.145 1.307 7.125 1 96.5 106 CYS A O 1
ATOM 846 N N . GLN A 1 107 ? -0.694 2.846 8.703 1 92.5 107 GLN A N 1
ATOM 847 C CA . GLN A 1 107 ? 0.143 1.912 9.445 1 92.5 107 GLN A CA 1
ATOM 848 C C . GLN A 1 107 ? -0.63 1.279 10.602 1 92.5 107 GLN A C 1
ATOM 850 O O . GLN A 1 107 ? -1.207 1.986 11.43 1 92.5 107 GLN A O 1
ATOM 855 N N . PHE A 1 108 ? -0.691 -0.059 10.656 1 90.69 108 PHE A N 1
ATOM 856 C CA . PHE A 1 108 ? -1.208 -0.899 11.734 1 90.69 108 PHE A CA 1
ATOM 857 C C . PHE A 1 108 ? -2.701 -0.669 11.93 1 90.69 108 PHE A C 1
ATOM 859 O O . PHE A 1 108 ? -3.211 -0.778 13.047 1 90.69 108 PHE A O 1
ATOM 866 N N . SER A 1 109 ? -3.414 -0.325 10.898 1 93.75 109 SER A N 1
ATOM 867 C CA . SER A 1 109 ? -4.836 -0.037 11.039 1 93.75 109 SER A CA 1
ATOM 868 C C . SER A 1 109 ? -5.621 -0.53 9.828 1 93.75 109 SER A C 1
ATOM 870 O O . SER A 1 109 ? -6.832 -0.316 9.734 1 93.75 109 SER A O 1
ATOM 872 N N . LEU A 1 110 ? -4.969 -1.226 8.898 1 92.44 110 LEU A N 1
ATOM 873 C CA . LEU A 1 110 ? -5.602 -1.687 7.668 1 92.44 110 LEU A CA 1
ATOM 874 C C . LEU A 1 110 ? -6.762 -2.629 7.973 1 92.44 110 LEU A C 1
ATOM 876 O O . LEU A 1 110 ? -7.75 -2.658 7.238 1 92.44 110 LEU A O 1
ATOM 880 N N . HIS A 1 111 ? -6.699 -3.354 9.039 1 88.44 111 HIS A N 1
ATOM 881 C CA . HIS A 1 111 ? -7.68 -4.375 9.383 1 88.44 111 HIS A CA 1
ATOM 882 C C . HIS A 1 111 ? -9.031 -3.752 9.719 1 88.44 111 HIS A C 1
ATOM 884 O O . HIS A 1 111 ? -10.055 -4.441 9.727 1 88.44 111 HIS A O 1
ATOM 890 N N . TYR A 1 112 ? -9.094 -2.434 9.906 1 91.06 112 TYR A N 1
ATOM 891 C CA . TYR A 1 112 ? -10.344 -1.737 10.203 1 91.06 112 TYR A CA 1
ATOM 892 C C . TYR A 1 112 ? -11.055 -1.327 8.914 1 91.06 112 TYR A C 1
ATOM 894 O O . TYR A 1 112 ? -12.234 -0.958 8.945 1 91.06 112 TYR A O 1
ATOM 902 N N . SER A 1 113 ? -10.398 -1.415 7.789 1 93.25 113 SER A N 1
ATOM 903 C CA . SER A 1 113 ? -10.906 -0.81 6.566 1 93.25 113 SER A CA 1
ATOM 904 C C . SER A 1 113 ? -11.93 -1.717 5.883 1 93.25 113 SER A C 1
ATOM 906 O O . SER A 1 113 ? -12.688 -1.27 5.02 1 93.25 113 SER A O 1
ATOM 908 N N . PHE A 1 114 ? -12.062 -3.029 6.312 1 90.5 114 PHE A N 1
ATOM 909 C CA . PHE A 1 114 ? -12.977 -3.895 5.578 1 90.5 114 PHE A CA 1
ATOM 910 C C . PHE A 1 114 ? -14 -4.523 6.523 1 90.5 114 PHE A C 1
ATOM 912 O O . PHE A 1 114 ? -14.477 -5.633 6.277 1 90.5 114 PHE A O 1
ATOM 919 N N . ILE A 1 115 ? -14.312 -3.824 7.641 1 92.5 115 ILE A N 1
ATOM 920 C CA . ILE A 1 115 ? -15.312 -4.281 8.602 1 92.5 115 ILE A CA 1
ATOM 921 C C . ILE A 1 115 ? -16.656 -4.422 7.91 1 92.5 115 ILE A C 1
ATOM 923 O O . ILE A 1 115 ? -17.438 -5.34 8.219 1 92.5 115 ILE A O 1
ATOM 927 N N . ASP A 1 116 ? -17 -3.609 6.996 1 94.31 116 ASP A N 1
ATOM 928 C CA . ASP A 1 116 ? -18.156 -3.711 6.117 1 94.31 116 ASP A CA 1
ATOM 929 C C . ASP A 1 116 ? -17.859 -3.129 4.738 1 94.31 116 ASP A C 1
ATOM 931 O O . ASP A 1 116 ? -16.812 -2.506 4.539 1 94.31 116 ASP A O 1
ATOM 935 N N . GLU A 1 117 ? -18.766 -3.355 3.818 1 95.81 117 GLU A N 1
ATOM 936 C CA . GLU A 1 117 ? -18.531 -3.018 2.42 1 95.81 117 GLU A CA 1
ATOM 937 C C . GLU A 1 117 ? -18.375 -1.51 2.236 1 95.81 117 GLU A C 1
ATOM 939 O O . GLU A 1 117 ? -17.516 -1.056 1.476 1 95.81 117 GLU A O 1
ATOM 944 N N . GLN A 1 118 ? -19.188 -0.75 2.902 1 96.62 118 GLN A N 1
ATOM 945 C CA . GLN A 1 118 ? -19.141 0.702 2.77 1 96.62 118 GLN A CA 1
ATOM 946 C C . GLN A 1 118 ? -17.812 1.253 3.312 1 96.62 118 GLN A C 1
ATOM 948 O O . GLN A 1 118 ? -17.203 2.123 2.693 1 96.62 118 GLN A O 1
ATOM 953 N N . SER A 1 119 ? -17.359 0.778 4.465 1 96.94 119 SER A N 1
ATOM 954 C CA . SER A 1 119 ? -16.094 1.186 5.07 1 96.94 119 SER A CA 1
ATOM 955 C C . SER A 1 119 ? -14.93 0.914 4.133 1 96.94 119 SER A C 1
ATOM 957 O O . SER A 1 119 ? -14.062 1.771 3.951 1 96.94 119 SER A O 1
ATOM 959 N N . ALA A 1 120 ? -15 -0.276 3.561 1 97.25 120 ALA A N 1
ATOM 960 C CA . ALA A 1 120 ? -13.93 -0.666 2.65 1 97.25 120 ALA A CA 1
ATOM 961 C C . ALA A 1 120 ? -13.867 0.267 1.443 1 97.25 120 ALA A C 1
ATOM 963 O O . ALA A 1 120 ? -12.797 0.748 1.075 1 97.25 120 ALA A O 1
ATOM 964 N N . ARG A 1 121 ? -14.984 0.508 0.891 1 97.25 121 ARG A N 1
ATOM 965 C CA . ARG A 1 121 ? -15.031 1.347 -0.302 1 97.25 121 ARG A CA 1
ATOM 966 C C . ARG A 1 121 ? -14.602 2.773 0.013 1 97.25 121 ARG A C 1
ATOM 968 O O .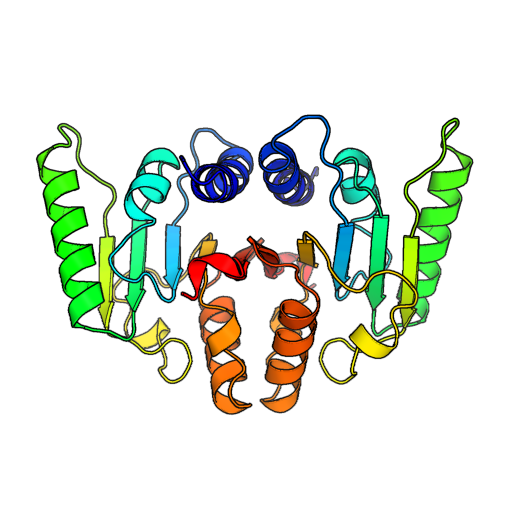 ARG A 1 121 ? -13.82 3.369 -0.734 1 97.25 121 ARG A O 1
ATOM 975 N N . THR A 1 122 ? -15.07 3.299 1.108 1 97.31 122 THR A N 1
ATOM 976 C CA . THR A 1 122 ? -14.727 4.664 1.49 1 97.31 122 THR A CA 1
ATOM 977 C C . THR A 1 122 ? -13.227 4.789 1.747 1 97.31 122 THR A C 1
ATOM 979 O O . THR A 1 122 ? -12.594 5.762 1.319 1 97.31 122 THR A O 1
ATOM 982 N N . PHE A 1 123 ? -12.656 3.793 2.408 1 98 123 PHE A N 1
ATOM 983 C CA . PHE A 1 123 ? -11.219 3.801 2.664 1 98 123 PHE A CA 1
ATOM 984 C C . PHE A 1 123 ? -10.43 3.848 1.359 1 98 123 PHE A C 1
ATOM 986 O O . PHE A 1 123 ? -9.586 4.723 1.168 1 98 123 PHE A O 1
ATOM 993 N N . LEU A 1 124 ? -10.711 2.908 0.463 1 97.38 124 LEU A N 1
ATOM 994 C CA . LEU A 1 124 ? -9.977 2.832 -0.793 1 97.38 124 LEU A CA 1
ATOM 995 C C . LEU A 1 124 ? -10.211 4.082 -1.638 1 97.38 124 LEU A C 1
ATOM 997 O O . LEU A 1 124 ? -9.289 4.574 -2.293 1 97.38 124 LEU A O 1
ATOM 1001 N N . ARG A 1 125 ? -11.414 4.602 -1.623 1 96.19 125 ARG A N 1
ATOM 1002 C CA . ARG A 1 125 ? -11.719 5.828 -2.354 1 96.19 125 ARG A CA 1
ATOM 1003 C C . ARG A 1 125 ? -10.883 6.992 -1.836 1 96.19 125 ARG A C 1
ATOM 1005 O O . ARG A 1 125 ? -10.258 7.711 -2.617 1 96.19 125 ARG A O 1
ATOM 1012 N N . ASN A 1 126 ? -10.852 7.188 -0.511 1 96.81 126 ASN A N 1
ATOM 1013 C CA . ASN A 1 126 ? -10.055 8.25 0.091 1 96.81 126 ASN A CA 1
ATOM 1014 C C . ASN A 1 126 ? -8.57 8.109 -0.262 1 96.81 126 ASN A C 1
ATOM 1016 O O . ASN A 1 126 ? -7.922 9.094 -0.627 1 96.81 126 ASN A O 1
ATOM 1020 N N . ALA A 1 127 ? -8.086 6.844 -0.178 1 96.25 127 ALA A N 1
ATOM 1021 C CA . ALA A 1 127 ? -6.676 6.578 -0.467 1 96.25 127 ALA A CA 1
ATOM 1022 C C . ALA A 1 127 ? -6.355 6.863 -1.931 1 96.25 127 ALA A C 1
ATOM 1024 O O . ALA A 1 127 ? -5.359 7.523 -2.236 1 96.25 127 ALA A O 1
ATOM 1025 N N . THR A 1 128 ? -7.191 6.461 -2.854 1 94.94 128 THR A N 1
ATOM 1026 C CA . THR A 1 128 ? -6.91 6.512 -4.281 1 94.94 128 THR A CA 1
ATOM 1027 C C . THR A 1 128 ? -7.18 7.91 -4.84 1 94.94 128 THR A C 1
ATOM 1029 O O . THR A 1 128 ? -6.414 8.414 -5.664 1 94.94 128 THR A O 1
ATOM 1032 N N . GLU A 1 129 ? -8.195 8.578 -4.375 1 94.75 129 GLU A N 1
ATOM 1033 C CA . GLU A 1 129 ? -8.586 9.875 -4.926 1 94.75 129 GLU A CA 1
ATOM 1034 C C . GLU A 1 129 ? -7.645 10.977 -4.465 1 94.75 129 GLU A C 1
ATOM 1036 O O . GLU A 1 129 ? -7.621 12.062 -5.047 1 94.75 129 GLU A O 1
ATOM 1041 N N . THR A 1 130 ? -6.902 10.68 -3.438 1 96.44 130 THR A N 1
ATOM 1042 C CA . THR A 1 130 ? -5.973 11.695 -2.945 1 96.44 130 THR A CA 1
ATOM 1043 C C . THR A 1 130 ? -4.562 11.43 -3.461 1 96.44 130 THR A C 1
ATOM 1045 O O . THR A 1 130 ? -3.654 12.234 -3.238 1 96.44 130 THR A O 1
ATOM 1048 N N . LEU A 1 131 ? -4.355 10.367 -4.121 1 94.5 131 LEU A N 1
ATOM 1049 C CA . LEU A 1 131 ? -3.055 10.062 -4.707 1 94.5 131 LEU A CA 1
ATOM 1050 C C . LEU A 1 131 ? -2.889 10.766 -6.051 1 94.5 131 LEU A C 1
ATOM 1052 O O . LEU A 1 131 ? -3.803 10.758 -6.879 1 94.5 131 LEU A O 1
ATOM 1056 N N . ARG A 1 132 ? -1.762 11.375 -6.211 1 93.38 132 ARG A N 1
ATOM 1057 C CA . ARG A 1 132 ? -1.429 11.836 -7.555 1 93.38 132 ARG A CA 1
ATOM 1058 C C . ARG A 1 132 ? -1.153 10.664 -8.484 1 93.38 132 ARG A C 1
ATOM 1060 O O . ARG A 1 132 ? -0.854 9.562 -8.031 1 93.38 132 ARG A O 1
ATOM 1067 N N . PRO A 1 133 ? -1.225 10.906 -9.844 1 90.25 133 PRO A N 1
ATOM 1068 C CA . PRO A 1 133 ? -0.766 9.852 -10.75 1 90.25 133 PRO A CA 1
ATOM 1069 C C . PRO A 1 133 ? 0.648 9.375 -10.43 1 90.25 133 PRO A C 1
ATOM 1071 O O . PRO A 1 133 ? 1.535 10.188 -10.156 1 90.25 133 PRO A O 1
ATOM 1074 N N . GLY A 1 134 ? 0.782 8.016 -10.359 1 86.62 134 GLY A N 1
ATOM 1075 C CA . GLY A 1 134 ? 2.078 7.441 -10.039 1 86.62 134 GLY A CA 1
ATOM 1076 C C . GLY A 1 134 ? 2.354 7.383 -8.547 1 86.62 134 GLY A C 1
ATOM 1077 O O . GLY A 1 134 ? 3.377 6.848 -8.125 1 86.62 134 GLY A O 1
ATOM 1078 N N . GLY A 1 135 ? 1.41 7.961 -7.734 1 91.25 135 GLY A N 1
ATOM 1079 C CA . GLY A 1 135 ? 1.566 7.926 -6.289 1 91.25 135 GLY A CA 1
ATOM 1080 C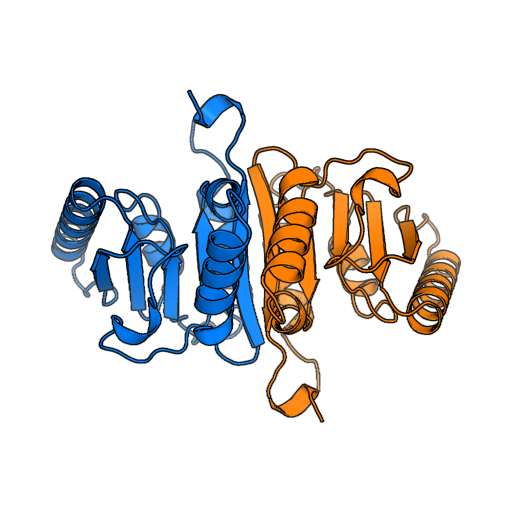 C . GLY A 1 135 ? 1.334 6.551 -5.695 1 91.25 135 GLY A C 1
ATOM 1081 O O . GLY A 1 135 ? 0.875 5.641 -6.387 1 91.25 135 GLY A O 1
ATOM 1082 N N . PHE A 1 136 ? 1.598 6.461 -4.301 1 91.31 136 PHE A N 1
ATOM 1083 C CA . PHE A 1 136 ? 1.596 5.133 -3.691 1 91.31 136 PHE A CA 1
ATOM 1084 C C . PHE A 1 136 ? 0.674 5.098 -2.479 1 91.31 136 PHE A C 1
ATOM 1086 O O . PHE A 1 136 ? 0.62 6.055 -1.704 1 91.31 136 PHE A O 1
ATOM 1093 N N . LEU A 1 137 ? 0.096 3.953 -2.389 1 94.56 137 LEU A N 1
ATOM 1094 C CA . LEU A 1 137 ? -0.556 3.562 -1.145 1 94.56 137 LEU A CA 1
ATOM 1095 C C . LEU A 1 137 ? 0.256 2.496 -0.417 1 94.56 137 LEU A C 1
ATOM 1097 O O . LEU A 1 137 ? 0.6 1.466 -1 1 94.56 137 LEU A O 1
ATOM 1101 N N . ILE A 1 138 ? 0.566 2.752 0.855 1 93.62 138 ILE A N 1
ATOM 1102 C CA . ILE A 1 138 ? 1.271 1.758 1.659 1 93.62 138 ILE A CA 1
ATOM 1103 C C . ILE A 1 138 ? 0.48 1.471 2.934 1 93.62 138 ILE A C 1
ATOM 1105 O O . ILE A 1 138 ? 0.114 2.393 3.666 1 93.62 138 ILE A O 1
ATOM 1109 N N . GLY A 1 139 ? 0.229 0.228 3.15 1 94.19 139 GLY A N 1
ATOM 1110 C CA . GLY A 1 139 ? -0.407 -0.246 4.367 1 94.19 139 GLY A CA 1
ATOM 1111 C C . GLY A 1 139 ? 0.382 -1.338 5.066 1 94.19 139 GLY A C 1
ATOM 1112 O O . GLY A 1 139 ? 0.997 -2.184 4.41 1 94.19 139 GLY A O 1
ATOM 1113 N N . THR A 1 140 ? 0.341 -1.312 6.414 1 91.56 140 THR A N 1
ATOM 1114 C CA . THR A 1 140 ? 1.016 -2.34 7.199 1 91.56 140 THR A CA 1
ATOM 1115 C C . THR A 1 140 ? 0.032 -3.037 8.133 1 91.56 140 THR A C 1
ATOM 1117 O O . THR A 1 140 ? -0.801 -2.385 8.766 1 91.56 140 THR A O 1
ATOM 1120 N N . LEU A 1 141 ? 0.142 -4.344 8.133 1 91.25 141 LEU A N 1
ATOM 1121 C CA . LEU A 1 141 ? -0.645 -5.117 9.094 1 91.25 141 LEU A CA 1
ATOM 1122 C C . LEU A 1 141 ? 0.05 -5.172 10.445 1 91.25 141 LEU A C 1
ATOM 1124 O O . LEU A 1 141 ? 1.27 -5.348 10.523 1 91.25 141 LEU A O 1
ATOM 1128 N N . PRO A 1 142 ? -0.751 -5.008 11.508 1 87.12 142 PRO A N 1
ATOM 1129 C CA . PRO A 1 142 ? -0.131 -5.035 12.836 1 87.12 142 PRO A CA 1
ATOM 1130 C C . PRO A 1 142 ? 0.479 -6.391 13.172 1 87.12 142 PRO A C 1
ATOM 1132 O O . PRO A 1 142 ? 0.011 -7.426 12.688 1 87.12 142 PRO A O 1
ATOM 1135 N N . ASP A 1 143 ? 1.534 -6.328 13.969 1 78.94 143 ASP A N 1
ATOM 1136 C CA . ASP A 1 143 ? 2.094 -7.562 14.508 1 78.94 143 ASP A CA 1
ATOM 1137 C C . ASP A 1 143 ? 1.152 -8.188 15.531 1 78.94 143 ASP A C 1
ATOM 1139 O O . ASP A 1 143 ? 0.402 -7.48 16.203 1 78.94 143 ASP A O 1
ATOM 1143 N N . ALA A 1 144 ? 1.022 -9.523 15.406 1 63.47 144 ALA A N 1
ATOM 1144 C CA . ALA A 1 144 ? 0.222 -10.195 16.422 1 63.47 144 ALA A CA 1
ATOM 1145 C C . ALA A 1 144 ? 0.536 -9.648 17.812 1 63.47 144 ALA A C 1
ATOM 1147 O O . ALA A 1 144 ? -0.351 -9.555 18.672 1 63.47 144 ALA A O 1
ATOM 1148 N N . GLU A 1 145 ? 1.705 -9.398 18.141 1 52.12 145 GLU A N 1
ATOM 1149 C CA . GLU A 1 145 ? 2.053 -8.961 19.484 1 52.12 145 GLU A CA 1
ATOM 1150 C C . GLU A 1 145 ? 1.593 -7.523 19.734 1 52.12 145 GLU A C 1
ATOM 1152 O O . GLU A 1 145 ? 1.378 -7.125 20.875 1 52.12 145 GLU A O 1
ATOM 1157 N N . ARG A 1 146 ? 1.506 -6.746 18.828 1 49.5 146 ARG A N 1
ATOM 1158 C CA . ARG A 1 146 ? 1.167 -5.344 19.047 1 49.5 146 ARG A CA 1
ATOM 1159 C C . ARG A 1 146 ? -0.326 -5.172 19.297 1 49.5 146 ARG A C 1
ATOM 1161 O O . ARG A 1 146 ? -0.77 -4.105 19.719 1 49.5 146 ARG A O 1
ATOM 1168 N N . ILE A 1 147 ? -1.217 -6.055 19 1 41.91 147 ILE A N 1
ATOM 1169 C CA . ILE A 1 147 ? -2.641 -5.887 19.281 1 41.91 147 ILE A CA 1
ATOM 1170 C C . ILE A 1 147 ? -2.908 -6.078 20.766 1 41.91 147 ILE A C 1
ATOM 1172 O O . ILE A 1 147 ? -4.035 -5.887 21.234 1 41.91 147 ILE A O 1
ATOM 1176 N N . VAL A 1 148 ? -1.916 -6.465 21.547 1 31.56 148 VAL A N 1
ATOM 1177 C CA . VAL A 1 148 ? -2.271 -6.559 22.953 1 31.56 148 VAL A CA 1
ATOM 1178 C C . VAL A 1 148 ? -2.236 -5.168 23.594 1 31.56 148 VAL A C 1
ATOM 1180 O O . VAL A 1 148 ? -1.284 -4.41 23.391 1 31.56 148 VAL A O 1
ATOM 1183 N N . LEU B 1 1 ? 13.727 5.367 -21.938 1 16.94 1 LEU B N 1
ATOM 1184 C CA . LEU B 1 1 ? 12.773 6.215 -21.234 1 16.94 1 LEU B CA 1
ATOM 1185 C C . LEU B 1 1 ? 12.336 5.566 -19.922 1 16.94 1 LEU B C 1
ATOM 1187 O O . LEU B 1 1 ? 11.453 4.703 -19.922 1 16.94 1 LEU B O 1
ATOM 1191 N N . ARG B 1 2 ? 13.234 5.113 -19.047 1 23.98 2 ARG B N 1
ATOM 1192 C CA . ARG B 1 2 ? 13.508 4.176 -17.953 1 23.98 2 ARG B CA 1
ATOM 1193 C C . ARG B 1 2 ? 12.68 4.512 -16.719 1 23.98 2 ARG B C 1
ATOM 1195 O O . ARG B 1 2 ? 12.852 5.578 -16.125 1 23.98 2 ARG B O 1
ATOM 1202 N N . GLN B 1 3 ? 11.336 4.16 -16.828 1 24.86 3 GLN B N 1
ATOM 1203 C CA . GLN B 1 3 ? 10.32 4.754 -15.969 1 24.86 3 GLN B CA 1
ATOM 1204 C C . GLN B 1 3 ? 10.594 4.453 -14.5 1 24.86 3 GLN B C 1
ATOM 1206 O O . GLN B 1 3 ? 10.773 3.293 -14.117 1 24.86 3 GLN B O 1
ATOM 1211 N N . PRO B 1 4 ? 11.211 5.254 -13.672 1 28.98 4 PRO B N 1
ATOM 1212 C CA . PRO B 1 4 ? 11.836 5.242 -12.352 1 28.98 4 PRO B CA 1
ATOM 1213 C C . PRO B 1 4 ? 10.938 4.637 -11.273 1 28.98 4 PRO B C 1
ATOM 1215 O O . PRO B 1 4 ? 11.258 4.707 -10.086 1 28.98 4 PRO B O 1
ATOM 1218 N N . ILE B 1 5 ? 9.758 4.359 -11.688 1 29.67 5 ILE B N 1
ATOM 1219 C CA . ILE B 1 5 ? 8.711 3.859 -10.789 1 29.67 5 ILE B CA 1
ATOM 1220 C C . ILE B 1 5 ? 9.102 2.477 -10.273 1 29.67 5 ILE B C 1
ATOM 1222 O O . ILE B 1 5 ? 8.906 2.176 -9.094 1 29.67 5 ILE B O 1
ATOM 1226 N N . SER B 1 6 ? 9.57 1.563 -11.211 1 33.53 6 SER B N 1
ATOM 1227 C CA . SER B 1 6 ? 9.852 0.138 -11.078 1 33.53 6 SER B CA 1
ATOM 1228 C C . SER B 1 6 ? 10.867 -0.122 -9.969 1 33.53 6 SER B C 1
ATOM 1230 O O . SER B 1 6 ? 10.688 -1.041 -9.164 1 33.53 6 SER B O 1
ATOM 1232 N N . ASP B 1 7 ? 11.883 0.566 -10.055 1 34.22 7 ASP B N 1
ATOM 1233 C CA . ASP B 1 7 ? 13.062 0.323 -9.242 1 34.22 7 ASP B CA 1
ATOM 1234 C C . ASP B 1 7 ? 12.805 0.673 -7.777 1 34.22 7 ASP B C 1
ATOM 1236 O O . ASP B 1 7 ? 13.312 0.003 -6.875 1 34.22 7 ASP B O 1
ATOM 1240 N N . GLU B 1 8 ? 11.875 1.548 -7.559 1 34.25 8 GLU B N 1
ATOM 1241 C CA . GLU B 1 8 ? 11.688 2.195 -6.262 1 34.25 8 GLU B CA 1
ATOM 1242 C C . GLU B 1 8 ? 10.844 1.331 -5.332 1 34.25 8 GLU B C 1
ATOM 1244 O O . GLU B 1 8 ? 11.133 1.233 -4.137 1 34.25 8 GLU B O 1
ATOM 1249 N N . SER B 1 9 ? 9.773 0.671 -5.746 1 34.12 9 SER B N 1
ATOM 1250 C CA . SER B 1 9 ? 9.047 -0.354 -5.008 1 34.12 9 SER B CA 1
ATOM 1251 C C . SER B 1 9 ? 9.984 -1.434 -4.484 1 34.12 9 SER B C 1
ATOM 1253 O O . SER B 1 9 ? 9.82 -1.921 -3.363 1 34.12 9 SER B O 1
ATOM 1255 N N . LEU B 1 10 ? 10.836 -1.77 -5.293 1 37.09 10 LEU B N 1
ATOM 1256 C CA . LEU B 1 10 ? 11.797 -2.82 -4.988 1 37.09 10 LEU B CA 1
ATOM 1257 C C . LEU B 1 10 ? 12.766 -2.369 -3.902 1 37.09 10 LEU B C 1
ATOM 1259 O O . LEU B 1 10 ? 13.109 -3.146 -3.008 1 37.09 10 LEU B O 1
ATOM 1263 N N . GLN B 1 11 ? 13.227 -1.189 -4.008 1 39.56 11 GLN B N 1
ATOM 1264 C CA . GLN B 1 11 ? 14.242 -0.725 -3.068 1 39.56 11 GLN B CA 1
ATOM 1265 C C . GLN B 1 11 ? 13.672 -0.605 -1.658 1 39.56 11 GLN B C 1
ATOM 1267 O O . GLN B 1 11 ? 14.352 -0.933 -0.68 1 39.56 11 GLN B O 1
ATOM 1272 N N . MET B 1 12 ? 12.414 -0.208 -1.594 1 37.25 12 MET B N 1
ATOM 1273 C CA . MET B 1 12 ? 11.695 -0.235 -0.325 1 37.25 12 MET B CA 1
ATOM 1274 C C . MET B 1 12 ? 11.672 -1.644 0.26 1 37.25 12 MET B C 1
ATOM 1276 O O . MET B 1 12 ? 11.891 -1.826 1.459 1 37.25 12 MET B O 1
ATOM 1280 N N . LEU B 1 13 ? 11.273 -2.545 -0.651 1 39.56 13 LEU B N 1
ATOM 1281 C CA . LEU B 1 13 ? 11.352 -3.957 -0.292 1 39.56 13 LEU B CA 1
ATOM 1282 C C . LEU B 1 13 ? 12.773 -4.336 0.105 1 39.56 13 LEU B C 1
ATOM 1284 O O . LEU B 1 13 ? 12.977 -5.082 1.064 1 39.56 13 LEU B O 1
ATOM 1288 N N . ARG B 1 14 ? 13.672 -3.934 -0.657 1 39.53 14 ARG B N 1
ATOM 1289 C CA . ARG B 1 14 ? 15.055 -4.348 -0.428 1 39.53 14 ARG B CA 1
ATOM 1290 C C . ARG B 1 14 ? 15.57 -3.812 0.901 1 39.53 14 ARG B C 1
ATOM 1292 O O . ARG B 1 14 ? 16.281 -4.516 1.625 1 39.53 14 ARG B O 1
ATOM 1299 N N . GLU B 1 15 ? 15.422 -2.594 1.026 1 39.12 15 GLU B N 1
ATOM 1300 C CA . GLU B 1 15 ? 16 -2.047 2.248 1 39.12 15 GLU B CA 1
ATOM 1301 C C . GLU B 1 15 ? 15.266 -2.545 3.484 1 39.12 15 GLU B C 1
ATOM 1303 O O . GLU B 1 15 ? 15.836 -2.621 4.57 1 39.12 15 GLU B O 1
ATOM 1308 N N . GLU B 1 16 ? 14.008 -2.623 3.408 1 37.03 16 GLU B N 1
ATOM 1309 C CA . GLU B 1 16 ? 13.328 -3.379 4.453 1 37.03 16 GLU B CA 1
ATOM 1310 C C . GLU B 1 16 ? 13.836 -4.816 4.512 1 37.03 16 GLU B C 1
ATOM 1312 O O . GLU B 1 16 ? 13.562 -5.539 5.477 1 37.03 16 GLU B O 1
ATOM 1317 N N . SER B 1 17 ? 13.898 -5.324 3.434 1 33.91 17 SER B N 1
ATOM 1318 C CA . SER B 1 17 ? 14.711 -6.531 3.529 1 33.91 17 SER B CA 1
ATOM 1319 C C . SER B 1 17 ? 15.992 -6.277 4.316 1 33.91 17 SER B C 1
ATOM 1321 O O . SER B 1 17 ? 16.953 -5.699 3.791 1 33.91 17 SER B O 1
ATOM 1323 N N . VAL B 1 18 ? 15.727 -5.754 5.488 1 37 18 VAL B N 1
ATOM 1324 C CA . VAL B 1 18 ? 16.797 -5.734 6.477 1 37 18 VAL B CA 1
ATOM 1325 C C . VAL B 1 18 ? 17.969 -6.59 5.988 1 37 18 VAL B C 1
ATOM 1327 O O . VAL B 1 18 ? 19.094 -6.105 5.879 1 37 18 VAL B O 1
ATOM 1330 N N . ASN B 1 19 ? 18.016 -7.793 6.836 1 38.25 19 ASN B N 1
ATOM 1331 C CA . ASN B 1 19 ? 19.094 -8.789 6.832 1 38.25 19 ASN B CA 1
ATOM 1332 C C . ASN B 1 19 ? 19.297 -9.391 5.445 1 38.25 19 ASN B C 1
ATOM 1334 O O . ASN B 1 19 ? 18.344 -9.867 4.824 1 38.25 19 ASN B O 1
ATOM 1338 N N . LYS B 1 20 ? 20.203 -8.805 4.766 1 47.5 20 LYS B N 1
ATOM 1339 C CA . LYS B 1 20 ? 20.75 -9.398 3.549 1 47.5 20 LYS B CA 1
ATOM 1340 C C . LYS B 1 20 ? 20.25 -10.836 3.371 1 47.5 20 LYS B C 1
ATOM 1342 O O . LYS B 1 20 ? 20.156 -11.328 2.244 1 47.5 20 LYS B O 1
ATOM 1347 N N . MET B 1 21 ? 19.734 -11.406 4.504 1 54.12 21 MET B N 1
ATOM 1348 C CA . MET B 1 21 ? 19.438 -12.836 4.465 1 54.12 21 MET B CA 1
ATOM 1349 C C . MET B 1 21 ? 17.938 -13.078 4.316 1 54.12 21 MET B C 1
ATOM 1351 O O . MET B 1 21 ? 17.516 -14.172 3.945 1 54.12 21 MET B O 1
ATOM 1355 N N . PHE B 1 22 ? 17.031 -11.945 4.277 1 76.19 22 PHE B N 1
ATOM 1356 C CA . PHE B 1 22 ? 15.602 -12.188 4.227 1 76.19 22 PHE B CA 1
ATOM 1357 C C . PHE B 1 22 ? 15.078 -12.039 2.803 1 76.19 22 PHE B C 1
ATOM 1359 O O . PHE B 1 22 ? 15.273 -11 2.166 1 76.19 22 PHE B O 1
ATOM 1366 N N . ARG B 1 23 ? 14.5 -13.156 2.307 1 89.5 23 ARG B N 1
ATOM 1367 C CA . ARG B 1 23 ? 13.844 -13.164 1.006 1 89.5 23 ARG B CA 1
ATOM 1368 C C . ARG B 1 23 ? 12.32 -13.164 1.164 1 89.5 23 ARG B C 1
ATOM 1370 O O . ARG B 1 23 ? 11.75 -14.102 1.719 1 89.5 23 ARG B O 1
ATOM 1377 N N . PRO B 1 24 ? 11.664 -12.102 0.627 1 92 24 PRO B N 1
ATOM 1378 C CA . PRO B 1 24 ? 10.227 -11.969 0.879 1 92 24 PRO B CA 1
ATOM 1379 C C . PRO B 1 24 ? 9.383 -12.867 -0.032 1 92 24 PRO B C 1
ATOM 1381 O O . PRO B 1 24 ? 9.797 -13.172 -1.152 1 92 24 PRO B O 1
ATOM 1384 N N . ARG B 1 25 ? 8.258 -13.312 0.478 1 96.38 25 ARG B N 1
ATOM 1385 C CA . ARG B 1 25 ? 7.195 -13.891 -0.339 1 96.38 25 ARG B CA 1
ATOM 1386 C C . ARG B 1 25 ? 6.211 -12.82 -0.796 1 96.38 25 ARG B C 1
ATOM 1388 O O . ARG B 1 25 ? 5.723 -12.031 0.015 1 96.38 25 ARG B O 1
ATOM 1395 N N . VAL B 1 26 ? 5.918 -12.781 -2.135 1 96.31 26 VAL B N 1
ATOM 1396 C CA . VAL B 1 26 ? 5.18 -11.664 -2.709 1 96.31 26 VAL B CA 1
ATOM 1397 C C . VAL B 1 26 ? 3.891 -12.18 -3.354 1 96.31 26 VAL B C 1
ATOM 1399 O O . VAL B 1 26 ? 3.893 -13.203 -4.031 1 96.31 26 VAL B O 1
ATOM 1402 N N . LEU B 1 27 ? 2.82 -11.523 -3.018 1 98.06 27 LEU B N 1
ATOM 1403 C CA . LEU B 1 27 ? 1.588 -11.641 -3.787 1 98.06 27 LEU B CA 1
ATOM 1404 C C . LEU B 1 27 ? 1.41 -10.445 -4.719 1 98.06 27 LEU B C 1
ATOM 1406 O O . LEU B 1 27 ? 1.234 -9.32 -4.262 1 98.06 27 LEU B O 1
ATOM 1410 N N . ASP B 1 28 ? 1.475 -10.695 -6.035 1 97.44 28 ASP B N 1
ATOM 1411 C CA . ASP B 1 28 ? 1.329 -9.672 -7.062 1 97.44 28 ASP B CA 1
ATOM 1412 C C . ASP B 1 28 ? -0.081 -9.672 -7.648 1 97.44 28 ASP B C 1
ATOM 1414 O O . ASP B 1 28 ? -0.381 -10.453 -8.555 1 97.44 28 ASP B O 1
ATOM 1418 N N . LEU B 1 29 ? -0.937 -8.797 -7.137 1 98.25 29 LEU B N 1
ATOM 1419 C CA . LEU B 1 29 ? -2.324 -8.68 -7.574 1 98.25 29 LEU B CA 1
ATOM 1420 C C . LEU B 1 29 ? -2.424 -7.879 -8.867 1 98.25 29 LEU B C 1
ATOM 1422 O O . LEU B 1 29 ? -1.773 -6.84 -9.008 1 98.25 29 LEU B O 1
ATOM 1426 N N . ALA B 1 30 ? -3.346 -8.375 -9.773 1 98 30 ALA B N 1
ATOM 1427 C CA . ALA B 1 30 ? -3.465 -7.738 -11.078 1 98 30 ALA B CA 1
ATOM 1428 C C . ALA B 1 30 ? -2.104 -7.629 -11.766 1 98 30 ALA B C 1
ATOM 1430 O O . ALA B 1 30 ? -1.7 -6.543 -12.188 1 98 30 ALA B O 1
ATOM 1431 N N . CYS B 1 31 ? -1.474 -8.766 -11.93 1 97.88 31 CYS B N 1
ATOM 1432 C CA . CYS B 1 31 ? -0.073 -8.797 -12.336 1 97.88 31 CYS B CA 1
ATOM 1433 C C . CYS B 1 31 ? 0.071 -8.523 -13.828 1 97.88 31 CYS B C 1
ATOM 1435 O O . CYS B 1 31 ? 1.174 -8.258 -14.312 1 97.88 31 CYS B O 1
ATOM 1437 N N . GLY B 1 32 ? -1.055 -8.562 -14.578 1 97.81 32 GLY B N 1
ATOM 1438 C CA . GLY B 1 32 ? -0.986 -8.352 -16.016 1 97.81 32 GLY B CA 1
ATOM 1439 C C . GLY B 1 32 ? -0.121 -9.375 -16.734 1 97.81 32 GLY B C 1
ATOM 1440 O O . GLY B 1 32 ? -0.189 -10.57 -16.438 1 97.81 32 GLY B O 1
ATOM 1441 N N . LYS B 1 33 ? 0.639 -8.898 -17.625 1 98.25 33 LYS B N 1
ATOM 1442 C CA . LYS B 1 33 ? 1.481 -9.773 -18.438 1 98.25 33 LYS B CA 1
ATOM 1443 C C . LYS B 1 33 ? 2.811 -10.055 -17.734 1 98.25 33 LYS B C 1
ATOM 1445 O O . LYS B 1 33 ? 3.76 -10.523 -18.375 1 98.25 33 LYS B O 1
ATOM 1450 N N . GLY B 1 34 ? 2.916 -9.672 -16.5 1 97.19 34 GLY B N 1
ATOM 1451 C CA . GLY B 1 34 ? 4.117 -9.977 -15.734 1 97.19 34 GLY B CA 1
ATOM 1452 C C . GLY B 1 34 ? 5.176 -8.898 -15.828 1 97.19 34 GLY B C 1
ATOM 1453 O O . GLY B 1 34 ? 6.371 -9.195 -15.859 1 97.19 34 GLY B O 1
ATOM 1454 N N . GLY B 1 35 ? 4.762 -7.672 -15.953 1 93.62 35 GLY B N 1
ATOM 1455 C CA . GLY B 1 35 ? 5.691 -6.562 -16.078 1 93.62 35 GLY B CA 1
ATOM 1456 C C . GLY B 1 35 ? 6.629 -6.43 -14.898 1 93.62 35 GLY B C 1
ATOM 1457 O O . GLY B 1 35 ? 7.73 -5.891 -15.023 1 93.62 35 GLY B O 1
ATOM 1458 N N . ASP B 1 36 ? 6.234 -6.953 -13.758 1 92.38 36 ASP B N 1
ATOM 1459 C CA . ASP B 1 36 ? 7.023 -6.77 -12.547 1 92.38 36 ASP B CA 1
ATOM 1460 C C . ASP B 1 36 ? 7.887 -7.992 -12.258 1 92.38 36 ASP B C 1
ATOM 1462 O O . ASP B 1 36 ? 8.594 -8.039 -11.242 1 92.38 36 ASP B O 1
ATOM 1466 N N . LEU B 1 37 ? 7.965 -8.953 -13.102 1 94.06 37 LEU B N 1
ATOM 1467 C CA . LEU B 1 37 ? 8.75 -10.164 -12.883 1 94.06 37 LEU B CA 1
ATOM 1468 C C . LEU B 1 37 ? 10.227 -9.82 -12.68 1 94.06 37 LEU B C 1
ATOM 1470 O O . LEU B 1 37 ? 10.875 -10.352 -11.781 1 94.06 37 LEU B O 1
ATOM 1474 N N . ARG B 1 38 ? 10.734 -8.977 -13.523 1 90.12 38 ARG B N 1
ATOM 1475 C CA . ARG B 1 38 ? 12.133 -8.586 -13.383 1 90.12 38 ARG B CA 1
ATOM 1476 C C . ARG B 1 38 ? 12.391 -7.906 -12.039 1 90.12 38 ARG B C 1
ATOM 1478 O O . ARG B 1 38 ? 13.438 -8.109 -11.422 1 90.12 38 ARG B O 1
ATOM 1485 N N . LYS B 1 39 ? 11.43 -7.078 -11.641 1 88.25 39 LYS B N 1
ATOM 1486 C CA . LYS B 1 39 ? 11.516 -6.43 -10.336 1 88.25 39 LYS B CA 1
ATOM 1487 C C . LYS B 1 39 ? 11.656 -7.457 -9.219 1 88.25 39 LYS B C 1
ATOM 1489 O O . LYS B 1 39 ? 12.445 -7.266 -8.289 1 88.25 39 LYS B O 1
ATOM 1494 N N . TRP B 1 40 ? 10.875 -8.5 -9.281 1 91.44 40 TRP B N 1
ATOM 1495 C CA . TRP B 1 40 ? 10.898 -9.516 -8.234 1 91.44 40 TRP B CA 1
ATOM 1496 C C . TRP B 1 40 ? 12.227 -10.266 -8.227 1 91.44 40 TRP B C 1
ATOM 1498 O O . TRP B 1 40 ? 12.727 -10.633 -7.164 1 91.44 40 TRP B O 1
ATOM 1508 N N . ARG B 1 41 ? 12.805 -10.438 -9.406 1 89.19 41 ARG B N 1
ATOM 1509 C CA . ARG B 1 41 ? 14.125 -11.047 -9.5 1 89.19 41 ARG B CA 1
ATOM 1510 C C . ARG B 1 41 ? 15.18 -10.172 -8.836 1 89.19 41 ARG B C 1
ATOM 1512 O O . ARG B 1 41 ? 15.961 -10.648 -8.016 1 89.19 41 ARG B O 1
ATOM 1519 N N . ILE B 1 42 ? 15.164 -8.938 -9.211 1 83.75 42 ILE B N 1
ATOM 1520 C CA . ILE B 1 42 ? 16.141 -7.98 -8.703 1 83.75 42 ILE B CA 1
ATOM 1521 C C . ILE B 1 42 ? 16 -7.867 -7.184 1 83.75 42 ILE B C 1
ATOM 1523 O O . ILE B 1 42 ? 17 -7.746 -6.473 1 83.75 42 ILE B O 1
ATOM 1527 N N . ALA B 1 43 ? 14.82 -7.953 -6.703 1 82.44 43 ALA B N 1
ATOM 1528 C CA . ALA B 1 43 ? 14.539 -7.836 -5.273 1 82.44 43 ALA B CA 1
ATOM 1529 C C . ALA B 1 43 ? 14.906 -9.125 -4.535 1 82.44 43 ALA B C 1
ATOM 1531 O O . ALA B 1 43 ? 14.805 -9.195 -3.309 1 82.44 43 ALA B O 1
ATOM 1532 N N . ASN B 1 44 ? 15.297 -10.125 -5.199 1 88.44 44 ASN B N 1
ATOM 1533 C CA . ASN B 1 44 ? 15.695 -11.406 -4.633 1 88.44 44 ASN B CA 1
ATOM 1534 C C . ASN B 1 44 ? 14.602 -11.992 -3.74 1 88.44 44 ASN B C 1
ATOM 1536 O O . ASN B 1 44 ? 14.852 -12.328 -2.582 1 88.44 44 ASN B O 1
ATOM 1540 N N . VAL B 1 45 ? 13.414 -12.148 -4.297 1 91.75 45 VAL B N 1
ATOM 1541 C CA . VAL B 1 45 ? 12.273 -12.641 -3.539 1 91.75 45 VAL B CA 1
ATOM 1542 C C . VAL B 1 45 ? 12.383 -14.148 -3.354 1 91.75 45 VAL B C 1
ATOM 1544 O O . VAL B 1 45 ? 13.062 -14.828 -4.125 1 91.75 45 VAL B O 1
ATOM 1547 N N . HIS B 1 46 ? 11.781 -14.617 -2.268 1 94.81 46 HIS B N 1
ATOM 1548 C CA . HIS B 1 46 ? 11.727 -16.062 -2.021 1 94.81 46 HIS B CA 1
ATOM 1549 C C . HIS B 1 46 ? 10.781 -16.75 -2.992 1 94.81 46 HIS B C 1
ATOM 1551 O O . HIS B 1 46 ? 11.109 -17.797 -3.555 1 94.81 46 HIS B O 1
ATOM 1557 N N . SER B 1 47 ? 9.672 -16.188 -3.168 1 96.81 47 SER B N 1
ATOM 1558 C CA . SER B 1 47 ? 8.656 -16.719 -4.082 1 96.81 47 SER B CA 1
ATOM 1559 C C . SER B 1 47 ? 7.617 -15.648 -4.418 1 96.81 47 SER B C 1
ATOM 1561 O O . SER B 1 47 ? 7.52 -14.633 -3.734 1 96.81 47 SER B O 1
ATOM 1563 N N . VAL B 1 48 ? 6.867 -15.906 -5.523 1 97 48 VAL B N 1
ATOM 1564 C CA . VAL B 1 48 ? 5.836 -14.953 -5.93 1 97 48 VAL B CA 1
ATOM 1565 C C . VAL B 1 48 ? 4.578 -15.703 -6.363 1 97 48 VAL B C 1
ATOM 1567 O O . VAL B 1 48 ? 4.664 -16.734 -7.035 1 97 48 VAL B O 1
ATOM 1570 N N . VAL B 1 49 ? 3.441 -15.242 -5.898 1 98.62 49 VAL B N 1
ATOM 1571 C CA . VAL B 1 49 ? 2.162 -15.609 -6.5 1 98.62 49 VAL B CA 1
ATOM 1572 C C . VAL B 1 49 ? 1.651 -14.453 -7.359 1 98.62 49 VAL B C 1
ATOM 1574 O O . VAL B 1 49 ? 1.536 -13.32 -6.887 1 98.62 49 VAL B O 1
ATOM 1577 N N . MET B 1 50 ? 1.448 -14.773 -8.602 1 98.44 50 MET B N 1
ATOM 1578 C CA . MET B 1 50 ? 0.935 -13.797 -9.562 1 98.44 50 MET B CA 1
ATOM 1579 C C . MET B 1 50 ? -0.525 -14.086 -9.898 1 98.44 50 MET B C 1
ATOM 1581 O O . MET B 1 50 ? -0.86 -15.188 -10.344 1 98.44 50 MET B O 1
ATOM 1585 N N . ALA B 1 51 ? -1.411 -13.102 -9.656 1 98.69 51 ALA B N 1
ATOM 1586 C CA . ALA B 1 51 ? -2.836 -13.273 -9.922 1 98.69 51 ALA B CA 1
ATOM 1587 C C . ALA B 1 51 ? -3.348 -12.195 -10.883 1 98.69 51 ALA B C 1
ATOM 1589 O O . ALA B 1 51 ? -2.957 -11.031 -10.781 1 98.69 51 ALA B O 1
ATOM 1590 N N . ASP B 1 52 ? -4.195 -12.617 -11.82 1 98.62 52 ASP B N 1
ATOM 1591 C CA . ASP B 1 52 ? -4.812 -11.688 -12.758 1 98.62 52 ASP B CA 1
ATOM 1592 C C . ASP B 1 52 ? -6.156 -12.211 -13.258 1 98.62 52 ASP B C 1
ATOM 1594 O O . ASP B 1 52 ? -6.363 -13.422 -13.344 1 98.62 52 ASP B O 1
ATOM 1598 N N . VAL B 1 53 ? -7.004 -11.312 -13.578 1 98.19 53 VAL B N 1
ATOM 1599 C CA . VAL B 1 53 ? -8.352 -11.648 -14.016 1 98.19 53 VAL B CA 1
ATOM 1600 C C . VAL B 1 53 ? -8.336 -12.047 -15.484 1 98.19 53 VAL B C 1
ATOM 1602 O O . VAL B 1 53 ? -9.188 -12.82 -15.938 1 98.19 53 VAL B O 1
ATOM 1605 N N . ALA B 1 54 ? -7.395 -11.523 -16.219 1 98.31 54 ALA B N 1
ATOM 1606 C CA . ALA B 1 54 ? -7.285 -11.82 -17.641 1 98.31 54 ALA B CA 1
ATOM 1607 C C . ALA B 1 54 ? -6.43 -13.062 -17.891 1 98.31 54 ALA B C 1
ATOM 1609 O O . ALA B 1 54 ? -5.207 -13.023 -17.734 1 98.31 54 ALA B O 1
ATOM 1610 N N . ASN B 1 55 ? -7.043 -14.133 -18.328 1 98.19 55 ASN B N 1
ATOM 1611 C CA . ASN B 1 55 ? -6.328 -15.383 -18.547 1 98.19 55 ASN B CA 1
ATOM 1612 C C . ASN B 1 55 ? -5.238 -15.227 -19.609 1 98.19 55 ASN B C 1
ATOM 1614 O O . ASN B 1 55 ? -4.16 -15.812 -19.5 1 98.19 55 ASN B O 1
ATOM 1618 N N . VAL B 1 56 ? -5.559 -14.492 -20.609 1 98.44 56 VAL B N 1
ATOM 1619 C CA . VAL B 1 56 ? -4.594 -14.273 -21.672 1 98.44 56 VAL B CA 1
ATOM 1620 C C . VAL B 1 56 ? -3.352 -13.578 -21.125 1 98.44 56 VAL B C 1
ATOM 1622 O O . VAL B 1 56 ? -2.225 -14.008 -21.391 1 98.44 56 VAL B O 1
ATOM 1625 N N . SER B 1 57 ? -3.523 -12.508 -20.328 1 98.38 57 SER B N 1
ATOM 1626 C CA . SER B 1 57 ? -2.41 -11.797 -19.719 1 98.38 57 SER B CA 1
ATOM 1627 C C . SER B 1 57 ? -1.625 -12.711 -18.781 1 98.38 57 SER B C 1
ATOM 1629 O O . SER B 1 57 ? -0.393 -12.711 -18.781 1 98.38 57 SER B O 1
ATOM 1631 N N . LEU B 1 58 ? -2.326 -13.484 -18.031 1 98.69 58 LEU B N 1
ATOM 1632 C CA . LEU B 1 58 ? -1.688 -14.383 -17.078 1 98.69 58 LEU B CA 1
ATOM 1633 C C . LEU B 1 58 ? -0.827 -15.414 -17.797 1 98.69 58 LEU B C 1
ATOM 1635 O O . LEU B 1 58 ? 0.28 -15.727 -17.359 1 98.69 58 LEU B O 1
ATOM 1639 N N . THR B 1 59 ? -1.337 -15.984 -18.891 1 98.69 59 THR B N 1
ATOM 1640 C CA . THR B 1 59 ? -0.589 -16.938 -19.703 1 98.69 59 THR B CA 1
ATOM 1641 C C . THR B 1 59 ? 0.694 -16.297 -20.234 1 98.69 59 THR B C 1
ATOM 1643 O O . THR B 1 59 ? 1.758 -16.922 -20.203 1 98.69 59 THR B O 1
ATOM 1646 N N . GLN B 1 60 ? 0.582 -15.102 -20.688 1 98.69 60 GLN B N 1
ATOM 1647 C CA . GLN B 1 60 ? 1.756 -14.383 -21.172 1 98.69 60 GLN B CA 1
ATOM 1648 C C . GLN B 1 60 ? 2.762 -14.148 -20.047 1 98.69 60 GLN B C 1
ATOM 1650 O O . GLN B 1 60 ? 3.971 -14.234 -20.266 1 98.69 60 GLN B O 1
ATOM 1655 N N . ALA B 1 61 ? 2.295 -13.797 -18.875 1 98.62 61 ALA B N 1
ATOM 1656 C CA . ALA B 1 61 ? 3.168 -13.633 -17.719 1 98.62 61 ALA B CA 1
ATOM 1657 C C . ALA B 1 61 ? 3.918 -14.93 -17.406 1 98.62 61 ALA B C 1
ATOM 1659 O O . ALA B 1 61 ? 5.121 -14.906 -17.125 1 98.62 61 ALA B O 1
ATOM 1660 N N . LYS B 1 62 ? 3.219 -16.031 -17.406 1 98.69 62 LYS B N 1
ATOM 1661 C CA . LYS B 1 62 ? 3.822 -17.344 -1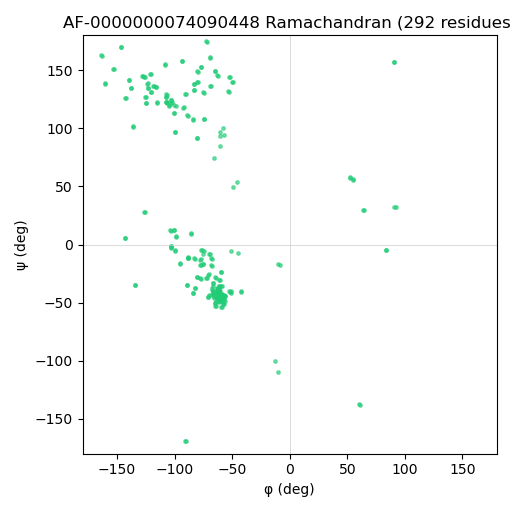7.172 1 98.69 62 LYS B CA 1
ATOM 1662 C C . LYS B 1 62 ? 4.902 -17.656 -18.203 1 98.69 62 LYS B C 1
ATOM 1664 O O . LYS B 1 62 ? 5.98 -18.141 -17.844 1 98.69 62 LYS B O 1
ATOM 1669 N N . GLU B 1 63 ? 4.629 -17.359 -19.422 1 98.56 63 GLU B N 1
ATOM 1670 C CA . GLU B 1 63 ? 5.602 -17.562 -20.484 1 98.56 63 GLU B CA 1
ATOM 1671 C C . GLU B 1 63 ? 6.863 -16.734 -20.266 1 98.56 63 GLU B C 1
ATOM 1673 O O . GLU B 1 63 ? 7.98 -17.25 -20.406 1 98.56 63 GLU B O 1
ATOM 1678 N N . ARG B 1 64 ? 6.664 -15.484 -19.906 1 97.94 64 ARG B N 1
ATOM 1679 C CA . ARG B 1 64 ? 7.797 -14.617 -19.609 1 97.94 64 ARG B CA 1
ATOM 1680 C C . ARG B 1 64 ? 8.625 -15.172 -18.453 1 97.94 64 ARG B C 1
ATOM 1682 O O . ARG B 1 64 ? 9.859 -15.141 -18.5 1 97.94 64 ARG B O 1
ATOM 1689 N N . TYR B 1 65 ? 7.996 -15.609 -17.484 1 98.38 65 TYR B N 1
ATOM 1690 C CA . TYR B 1 65 ? 8.672 -16.219 -16.344 1 98.38 65 TYR B CA 1
ATOM 1691 C C . TYR B 1 65 ? 9.5 -17.422 -16.781 1 98.38 65 TYR B C 1
ATOM 1693 O O . TYR B 1 65 ? 10.656 -17.562 -16.375 1 98.38 65 TYR B O 1
ATOM 1701 N N . GLU B 1 66 ? 8.93 -18.312 -17.562 1 97.62 66 GLU B N 1
ATOM 1702 C CA . GLU B 1 66 ? 9.617 -19.516 -18.031 1 97.62 66 GLU B CA 1
ATOM 1703 C C . GLU B 1 66 ? 10.836 -19.156 -18.875 1 97.62 66 GLU B C 1
ATOM 1705 O O . GLU B 1 66 ? 11.883 -19.797 -18.766 1 97.62 66 GLU B O 1
ATOM 1710 N N . GLU B 1 67 ? 10.695 -18.156 -19.656 1 96.81 67 GLU B N 1
ATOM 1711 C CA . GLU B 1 67 ? 11.828 -17.688 -20.453 1 96.81 67 GLU B CA 1
ATOM 1712 C C . GLU B 1 67 ? 12.961 -17.188 -19.547 1 96.81 67 GLU B C 1
ATOM 1714 O O . GLU B 1 67 ? 14.133 -17.484 -19.797 1 96.81 67 GLU B O 1
ATOM 1719 N N . MET B 1 68 ? 12.562 -16.422 -18.594 1 96 68 MET B N 1
ATOM 1720 C CA . MET B 1 68 ? 13.531 -15.922 -17.641 1 96 68 MET B CA 1
ATOM 1721 C C . MET B 1 68 ? 14.227 -17.078 -16.922 1 96 68 MET B C 1
ATOM 1723 O O . MET B 1 68 ? 15.438 -17.031 -16.703 1 96 68 MET B O 1
ATOM 1727 N N . ALA B 1 69 ? 13.469 -18.047 -16.531 1 95.75 69 ALA B N 1
ATOM 1728 C CA . ALA B 1 69 ? 13.984 -19.188 -15.797 1 95.75 69 ALA B CA 1
ATOM 1729 C C . ALA B 1 69 ? 14.992 -19.969 -16.625 1 95.75 69 ALA B C 1
ATOM 1731 O O . ALA B 1 69 ? 15.977 -20.484 -16.094 1 95.75 69 ALA B O 1
ATOM 1732 N N . GLN B 1 70 ? 14.773 -20.078 -17.859 1 94.75 70 GLN B N 1
ATOM 1733 C CA . GLN B 1 70 ? 15.656 -20.797 -18.766 1 94.75 70 GLN B CA 1
ATOM 1734 C C . GLN B 1 70 ? 17.016 -20.125 -18.859 1 94.75 70 GLN B C 1
ATOM 1736 O O . GLN B 1 70 ? 18.031 -20.797 -19.078 1 94.75 70 GLN B O 1
ATOM 1741 N N . ARG B 1 71 ? 17.016 -18.875 -18.656 1 91.88 71 ARG B N 1
ATOM 1742 C CA . ARG B 1 71 ? 18.234 -18.094 -18.797 1 91.88 71 ARG B CA 1
ATOM 1743 C C . ARG B 1 71 ? 19.016 -18.047 -17.484 1 91.88 71 ARG B C 1
ATOM 1745 O O . ARG B 1 71 ? 20.156 -17.578 -17.453 1 91.88 71 ARG B O 1
ATOM 1752 N N . GLU B 1 72 ? 18.359 -18.469 -16.516 1 88.94 72 GLU B N 1
ATOM 1753 C CA . GLU B 1 72 ? 18.984 -18.391 -15.203 1 88.94 72 GLU B CA 1
ATOM 1754 C C . GLU B 1 72 ? 19.734 -19.672 -14.859 1 88.94 72 GLU B C 1
ATOM 1756 O O . GLU B 1 72 ? 19.141 -20.766 -14.859 1 88.94 72 GLU B O 1
ATOM 1761 N N . ARG B 1 73 ? 21.016 -19.625 -14.664 1 86.19 73 ARG B N 1
ATOM 1762 C CA . ARG B 1 73 ? 21.875 -20.781 -14.391 1 86.19 73 ARG B CA 1
ATOM 1763 C C . ARG B 1 73 ? 21.531 -21.406 -13.039 1 86.19 73 ARG B C 1
ATOM 1765 O O . ARG B 1 73 ? 21.5 -22.625 -12.906 1 86.19 73 ARG B O 1
ATOM 1772 N N . HIS B 1 74 ? 21.281 -20.516 -11.992 1 86.31 74 HIS B N 1
ATOM 1773 C CA . HIS B 1 74 ? 21.109 -21 -10.633 1 86.31 74 HIS B CA 1
ATOM 1774 C C . HIS B 1 74 ? 19.625 -21.062 -10.258 1 86.31 74 HIS B C 1
ATOM 1776 O O . HIS B 1 74 ? 19.297 -21.188 -9.078 1 86.31 74 HIS B O 1
ATOM 1782 N N . GLY B 1 75 ? 18.734 -20.938 -11.227 1 88 75 GLY B N 1
ATOM 1783 C CA . GLY B 1 75 ? 17.297 -21.047 -10.961 1 88 75 GLY B CA 1
ATOM 1784 C C . GLY B 1 75 ? 16.656 -19.703 -10.641 1 88 75 GLY B C 1
ATOM 1785 O O . GLY B 1 75 ? 17.344 -18.766 -10.219 1 88 75 GLY B O 1
ATOM 1786 N N . LEU B 1 76 ? 15.445 -19.672 -10.844 1 94.31 76 LEU B N 1
ATOM 1787 C CA . LEU B 1 76 ? 14.625 -18.5 -10.547 1 94.31 76 LEU B CA 1
ATOM 1788 C C . LEU B 1 76 ? 13.727 -18.75 -9.344 1 94.31 76 LEU B C 1
ATOM 1790 O O . LEU B 1 76 ? 13.531 -19.906 -8.945 1 94.31 76 LEU B O 1
ATOM 1794 N N . PHE B 1 77 ? 13.328 -17.781 -8.656 1 95 77 PHE B N 1
ATOM 1795 C CA . PHE B 1 77 ? 12.383 -17.953 -7.562 1 95 77 PHE B CA 1
ATOM 1796 C C . PHE B 1 77 ? 11.156 -18.719 -8.023 1 95 77 PHE B C 1
ATOM 1798 O O . PHE B 1 77 ? 10.734 -18.594 -9.18 1 95 77 PHE B O 1
ATOM 1805 N N . PRO B 1 78 ? 10.633 -19.547 -7.148 1 97.31 78 PRO B N 1
ATOM 1806 C CA . PRO B 1 78 ? 9.367 -20.219 -7.5 1 97.31 78 PRO B CA 1
ATOM 1807 C C . PRO B 1 78 ? 8.227 -19.234 -7.707 1 97.31 78 PRO B C 1
ATOM 1809 O O . PRO B 1 78 ? 8.141 -18.219 -7.008 1 97.31 78 PRO B O 1
ATOM 1812 N N . ALA B 1 79 ? 7.336 -19.578 -8.664 1 98 79 ALA B N 1
ATOM 1813 C CA . ALA B 1 79 ? 6.195 -18.719 -8.961 1 98 79 ALA B CA 1
ATOM 1814 C C . ALA B 1 79 ? 4.934 -19.547 -9.203 1 98 79 ALA B C 1
ATOM 1816 O O . ALA B 1 79 ? 5 -20.641 -9.758 1 98 79 ALA B O 1
ATOM 1817 N N . GLU B 1 80 ? 3.873 -19.047 -8.727 1 98.56 80 GLU B N 1
ATOM 1818 C CA . GLU B 1 80 ? 2.543 -19.594 -9 1 98.56 80 GLU B CA 1
ATOM 1819 C C . GLU B 1 80 ? 1.673 -18.578 -9.727 1 98.56 80 GLU B C 1
ATOM 1821 O O . GLU B 1 80 ? 1.689 -17.391 -9.398 1 98.56 80 GLU B O 1
ATOM 1826 N N . PHE B 1 81 ? 0.978 -19.031 -10.703 1 98.69 81 PHE B N 1
ATOM 1827 C CA . PHE B 1 81 ? 0.112 -18.172 -11.5 1 98.69 81 PHE B CA 1
ATOM 1828 C C . PHE B 1 81 ? -1.351 -18.562 -11.328 1 98.69 81 PHE B C 1
ATOM 1830 O O . PHE B 1 81 ? -1.733 -19.703 -11.602 1 98.69 81 PHE B O 1
ATOM 1837 N N . ILE B 1 82 ? -2.199 -17.609 -10.883 1 98.69 82 ILE B N 1
ATOM 1838 C CA . ILE B 1 82 ? -3.58 -17.922 -10.531 1 98.69 82 ILE B CA 1
ATOM 1839 C C . ILE B 1 82 ? -4.531 -17.016 -11.32 1 98.69 82 ILE B C 1
ATOM 1841 O O . ILE B 1 82 ? -4.441 -15.789 -11.242 1 98.69 82 ILE B O 1
ATOM 1845 N N . HIS B 1 83 ? -5.398 -17.625 -12.078 1 98.69 83 HIS B N 1
ATOM 1846 C CA . HIS B 1 83 ? -6.492 -16.891 -12.711 1 98.69 83 HIS B CA 1
ATOM 1847 C C . HIS B 1 83 ? -7.57 -16.531 -11.695 1 98.69 83 HIS B C 1
ATOM 1849 O O . HIS B 1 83 ? -8.289 -17.406 -11.203 1 98.69 83 HIS B O 1
ATOM 1855 N N . SER B 1 84 ? -7.645 -15.211 -11.352 1 98.44 84 SER B N 1
ATOM 1856 C CA . SER B 1 84 ? -8.562 -14.781 -10.305 1 98.44 84 SER B CA 1
ATOM 1857 C C . SER B 1 84 ? -8.852 -13.289 -10.406 1 98.44 84 SER B C 1
ATOM 1859 O O . SER B 1 84 ? -7.949 -12.5 -10.68 1 98.44 84 SER B O 1
ATOM 1861 N N . ASP B 1 85 ? -10.117 -12.93 -10.203 1 98.19 85 ASP B N 1
ATOM 1862 C CA . ASP B 1 85 ? -10.5 -11.539 -9.977 1 98.19 85 ASP B CA 1
ATOM 1863 C C . ASP B 1 85 ? -10.336 -11.156 -8.5 1 98.19 85 ASP B C 1
ATOM 1865 O O . ASP B 1 85 ? -11.156 -11.555 -7.664 1 98.19 85 ASP B O 1
ATOM 1869 N N . CYS B 1 86 ? -9.312 -10.344 -8.203 1 97.25 86 CYS B N 1
ATOM 1870 C CA . CYS B 1 86 ? -8.969 -10.031 -6.816 1 97.25 86 CYS B CA 1
ATOM 1871 C C . CYS B 1 86 ? -10.039 -9.156 -6.172 1 97.25 86 CYS B C 1
ATOM 1873 O O . CYS B 1 86 ? -10.039 -8.969 -4.953 1 97.25 86 CYS B O 1
ATOM 1875 N N . CYS B 1 87 ? -10.992 -8.672 -6.91 1 97.62 87 CYS B N 1
ATOM 1876 C CA . CYS B 1 87 ? -12.078 -7.844 -6.383 1 97.62 87 CYS B CA 1
ATOM 1877 C C . CYS B 1 87 ? -13.367 -8.648 -6.258 1 97.62 87 CYS B C 1
ATOM 1879 O O . CYS B 1 87 ? -14.391 -8.125 -5.82 1 97.62 87 CYS B O 1
ATOM 1881 N N . LYS B 1 88 ? -13.406 -9.953 -6.637 1 97.56 88 LYS B N 1
ATOM 1882 C CA . LYS B 1 88 ? -14.648 -10.719 -6.613 1 97.56 88 LYS B CA 1
ATOM 1883 C C . LYS B 1 88 ? -14.43 -12.094 -5.98 1 97.56 88 LYS B C 1
ATOM 1885 O O . LYS B 1 88 ? -15.305 -12.594 -5.266 1 97.56 88 LYS B O 1
ATOM 1890 N N . ASP B 1 89 ? -13.281 -12.609 -6.234 1 97.88 89 ASP B N 1
ATOM 1891 C CA . ASP B 1 89 ? -13.031 -13.984 -5.816 1 97.88 89 ASP B CA 1
ATOM 1892 C C . ASP B 1 89 ? -12.375 -14.031 -4.441 1 97.88 89 ASP B C 1
ATOM 1894 O O . ASP B 1 89 ? -11.789 -13.039 -3.992 1 97.88 89 ASP B O 1
ATOM 1898 N N . ASP B 1 90 ? -12.523 -15.203 -3.785 1 97.31 90 ASP B N 1
ATOM 1899 C CA . ASP B 1 90 ? -11.688 -15.547 -2.641 1 97.31 90 ASP B CA 1
ATOM 1900 C C . ASP B 1 90 ? -10.328 -16.078 -3.092 1 97.31 90 ASP B C 1
ATOM 1902 O O . ASP B 1 90 ? -10.164 -17.281 -3.287 1 97.31 90 ASP B O 1
ATOM 1906 N N . LEU B 1 91 ? -9.391 -15.211 -3.209 1 97.69 91 LEU B N 1
ATOM 1907 C CA . LEU B 1 91 ? -8.086 -15.547 -3.779 1 97.69 91 LEU B CA 1
ATOM 1908 C C . LEU B 1 91 ? -7.332 -16.516 -2.881 1 97.69 91 LEU B C 1
ATOM 1910 O O . LEU B 1 91 ? -6.66 -17.422 -3.371 1 97.69 91 LEU B O 1
ATOM 1914 N N . LYS B 1 92 ? -7.398 -16.297 -1.612 1 96.94 92 LYS B N 1
ATOM 1915 C CA . LYS B 1 92 ? -6.672 -17.109 -0.646 1 96.94 92 LYS B CA 1
ATOM 1916 C C . LYS B 1 92 ? -6.965 -18.594 -0.86 1 96.94 92 LYS B C 1
ATOM 1918 O O . LYS B 1 92 ? -6.055 -19.422 -0.788 1 96.94 92 LYS B O 1
ATOM 1923 N N . SER B 1 93 ? -8.164 -18.938 -1.144 1 97.25 93 SER B N 1
ATOM 1924 C CA . SER B 1 93 ? -8.578 -20.328 -1.321 1 97.25 93 SER B CA 1
ATOM 1925 C C . SER B 1 93 ? -7.941 -20.938 -2.57 1 97.25 93 SER B C 1
ATOM 1927 O O . SER B 1 93 ? -7.887 -22.156 -2.711 1 97.25 93 SER B O 1
ATOM 1929 N N . LYS B 1 94 ? -7.461 -20.156 -3.473 1 97.69 94 LYS B N 1
ATOM 1930 C CA . LYS B 1 94 ? -6.922 -20.641 -4.738 1 97.69 94 LYS B CA 1
ATOM 1931 C C . LYS B 1 94 ? -5.406 -20.812 -4.66 1 97.69 94 LYS B C 1
ATO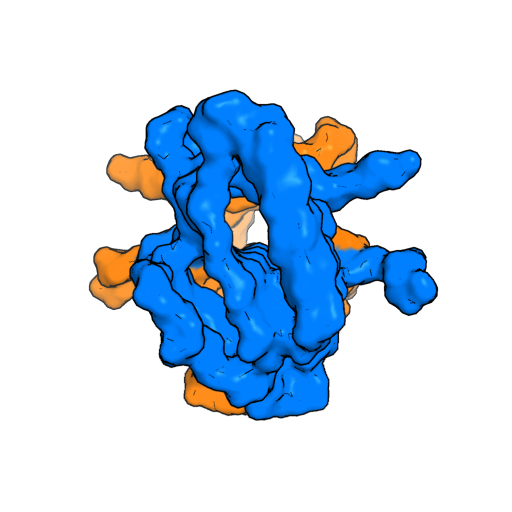M 1933 O O . LYS B 1 94 ? -4.797 -21.406 -5.551 1 97.69 94 LYS B O 1
ATOM 1938 N N . ILE B 1 95 ? -4.828 -20.219 -3.678 1 97.81 95 ILE B N 1
ATOM 1939 C CA . ILE B 1 95 ? -3.379 -20.297 -3.523 1 97.81 95 ILE B CA 1
ATOM 1940 C C . ILE B 1 95 ? -2.992 -21.688 -3.004 1 97.81 95 ILE B C 1
ATOM 1942 O O . ILE B 1 95 ? -3.559 -22.172 -2.018 1 97.81 95 ILE B O 1
ATOM 1946 N N . THR B 1 96 ? -2.035 -22.391 -3.59 1 95.94 96 THR B N 1
ATOM 1947 C CA . THR B 1 96 ? -1.661 -23.75 -3.236 1 95.94 96 THR B CA 1
ATOM 1948 C C . THR B 1 96 ? -0.592 -23.766 -2.146 1 95.94 96 THR B C 1
ATOM 1950 O O . THR B 1 96 ? -0.616 -24.609 -1.249 1 95.94 96 THR B O 1
ATOM 1953 N N . GLY B 1 97 ? 0.34 -22.844 -2.09 1 91.69 97 GLY B N 1
ATOM 1954 C CA . GLY B 1 97 ? 1.41 -22.781 -1.107 1 91.69 97 GLY B CA 1
ATOM 1955 C C . GLY B 1 97 ? 1.032 -21.984 0.129 1 91.69 97 GLY B C 1
ATOM 1956 O O . GLY B 1 97 ? -0.149 -21.859 0.459 1 91.69 97 GLY B O 1
ATOM 1957 N N . PRO B 1 98 ? 1.98 -21.703 0.921 1 90.94 98 PRO B N 1
ATOM 1958 C CA . PRO B 1 98 ? 1.707 -20.875 2.09 1 90.94 98 PRO B CA 1
ATOM 1959 C C . PRO B 1 98 ? 0.947 -19.594 1.733 1 90.94 98 PRO B C 1
ATOM 1961 O O . PRO B 1 98 ? 1.191 -19 0.681 1 90.94 98 PRO B O 1
ATOM 1964 N N . LYS B 1 99 ? 0.007 -19.219 2.561 1 91.12 99 LYS B N 1
ATOM 1965 C CA . LYS B 1 99 ? -0.921 -18.141 2.221 1 91.12 99 LYS B CA 1
ATOM 1966 C C . LYS B 1 99 ? -0.56 -16.844 2.951 1 91.12 99 LYS B C 1
ATOM 1968 O O . LYS B 1 99 ? -1.376 -15.93 3.039 1 91.12 99 LYS B O 1
ATOM 1973 N N . GLU B 1 100 ? 0.602 -16.828 3.543 1 94.31 100 GLU B N 1
ATOM 1974 C CA . GLU B 1 100 ? 1.081 -15.609 4.191 1 94.31 100 GLU B CA 1
ATOM 1975 C C . GLU B 1 100 ? 2.191 -14.953 3.379 1 94.31 100 GLU B C 1
ATOM 1977 O O . GLU B 1 100 ? 3.172 -15.602 3.012 1 94.31 100 GLU B O 1
ATOM 1982 N N . PHE B 1 101 ? 2.047 -13.727 3.123 1 96.12 101 PHE B N 1
ATOM 1983 C CA . PHE B 1 101 ? 2.986 -12.992 2.287 1 96.12 101 PHE B CA 1
ATOM 1984 C C . PHE B 1 101 ? 3.596 -11.828 3.057 1 96.12 101 PHE B C 1
ATOM 1986 O O . PHE B 1 101 ? 2.941 -11.234 3.918 1 96.12 101 PHE B O 1
ATOM 1993 N N . ASP B 1 102 ? 4.836 -11.555 2.719 1 92.62 102 ASP B N 1
ATOM 1994 C CA . ASP B 1 102 ? 5.508 -10.383 3.275 1 92.62 102 ASP B CA 1
ATOM 1995 C C . ASP B 1 102 ? 5.043 -9.109 2.584 1 92.62 102 ASP B C 1
ATOM 1997 O O . ASP B 1 102 ? 5.039 -8.031 3.189 1 92.62 102 ASP B O 1
ATOM 2001 N N . LEU B 1 103 ? 4.668 -9.266 1.331 1 93.94 103 LEU B N 1
ATOM 2002 C CA . LEU B 1 103 ? 4.293 -8.133 0.495 1 93.94 103 LEU B CA 1
ATOM 2003 C C . LEU B 1 103 ? 3.129 -8.492 -0.424 1 93.94 103 LEU B C 1
ATOM 2005 O O . LEU B 1 103 ? 3.174 -9.516 -1.113 1 93.94 103 LEU B O 1
ATOM 2009 N N . VAL B 1 104 ? 2.135 -7.699 -0.344 1 96.62 104 VAL B N 1
ATOM 2010 C CA . VAL B 1 104 ? 1.089 -7.699 -1.362 1 96.62 104 VAL B CA 1
ATOM 2011 C C . VAL B 1 104 ? 1.22 -6.453 -2.236 1 96.62 104 VAL B C 1
ATOM 2013 O O . VAL B 1 104 ? 1.231 -5.328 -1.729 1 96.62 104 VAL B O 1
ATOM 2016 N N . SER B 1 105 ? 1.373 -6.672 -3.529 1 95.06 105 SER B N 1
ATOM 2017 C CA . SER B 1 105 ? 1.595 -5.594 -4.488 1 95.06 105 SER B CA 1
ATOM 2018 C C . SER B 1 105 ? 0.442 -5.492 -5.48 1 95.06 105 SER B C 1
ATOM 2020 O O . SER B 1 105 ? -0.073 -6.512 -5.949 1 95.06 105 SER B O 1
ATOM 2022 N N . CYS B 1 106 ? -0.005 -4.34 -5.75 1 96.5 106 CYS B N 1
ATOM 2023 C CA . CYS B 1 106 ? -0.976 -4.039 -6.793 1 96.5 106 CYS B CA 1
ATOM 2024 C C . CYS B 1 106 ? -0.566 -2.795 -7.574 1 96.5 106 CYS B C 1
ATOM 2026 O O . CYS B 1 106 ? -0.817 -1.67 -7.137 1 96.5 106 CYS B O 1
ATOM 2028 N N . GLN B 1 107 ? -0.02 -3.061 -8.711 1 92.5 107 GLN B N 1
ATOM 2029 C CA . GLN B 1 107 ? 0.565 -1.953 -9.461 1 92.5 107 GLN B CA 1
ATOM 2030 C C . GLN B 1 107 ? -0.339 -1.531 -10.617 1 92.5 107 GLN B C 1
ATOM 2032 O O . GLN B 1 107 ? -0.726 -2.359 -11.445 1 92.5 107 GLN B O 1
ATOM 2037 N N . PHE B 1 108 ? -0.719 -0.239 -10.672 1 90.69 108 PHE B N 1
ATOM 2038 C CA . PHE B 1 108 ? -1.429 0.449 -11.75 1 90.69 108 PHE B CA 1
ATOM 2039 C C . PHE B 1 108 ? -2.824 -0.133 -11.938 1 90.69 108 PHE B C 1
ATOM 2041 O O . PHE B 1 108 ? -3.355 -0.145 -13.047 1 90.69 108 PHE B O 1
ATOM 2048 N N . SER B 1 109 ? -3.43 -0.638 -10.914 1 93.69 109 SER B N 1
ATOM 2049 C CA . SER B 1 109 ? -4.742 -1.261 -11.039 1 93.69 109 SER B CA 1
ATOM 2050 C C . SER B 1 109 ? -5.613 -0.966 -9.82 1 93.69 109 SER B C 1
ATOM 2052 O O . SER B 1 109 ? -6.734 -1.465 -9.719 1 93.69 109 SER B O 1
ATOM 2054 N N . LEU B 1 110 ? -5.141 -0.124 -8.898 1 92.31 110 LEU B N 1
ATOM 2055 C CA . LEU B 1 110 ? -5.855 0.175 -7.664 1 92.31 110 LEU B CA 1
ATOM 2056 C C . LEU B 1 110 ? -7.207 0.81 -7.961 1 92.31 110 LEU B C 1
ATOM 2058 O O . LEU B 1 110 ? -8.172 0.604 -7.215 1 92.31 110 LEU B O 1
ATOM 2062 N N . HIS B 1 111 ? -7.332 1.525 -9.031 1 88.38 111 HIS B N 1
ATOM 2063 C CA . HIS B 1 111 ? -8.531 2.283 -9.367 1 88.38 111 HIS B CA 1
ATOM 2064 C C . HIS B 1 111 ? -9.695 1.354 -9.688 1 88.38 111 HIS B C 1
ATOM 2066 O O . HIS B 1 111 ? -10.852 1.777 -9.688 1 88.38 111 HIS B O 1
ATOM 2072 N N . TYR B 1 112 ? -9.453 0.05 -9.867 1 90.94 112 TYR B N 1
ATOM 2073 C CA . TYR B 1 112 ? -10.5 -0.924 -10.148 1 90.94 112 TYR B CA 1
ATOM 2074 C C . TYR B 1 112 ? -11.086 -1.494 -8.859 1 90.94 112 TYR B C 1
ATOM 2076 O O . TYR B 1 112 ? -12.133 -2.135 -8.875 1 90.94 112 TYR B O 1
ATOM 2084 N N . SER B 1 113 ? -10.461 -1.243 -7.746 1 93.25 113 SER B N 1
ATOM 2085 C CA . SER B 1 113 ? -10.797 -1.96 -6.52 1 93.25 113 SER B CA 1
ATOM 2086 C C . SER B 1 113 ? -12 -1.334 -5.824 1 93.25 113 SER B C 1
ATOM 2088 O O . SER B 1 113 ? -12.602 -1.953 -4.949 1 93.25 113 SER B O 1
ATOM 2090 N N . PHE B 1 114 ? -12.469 -0.102 -6.242 1 90.44 114 PHE B N 1
ATOM 2091 C CA . PHE B 1 114 ? -13.562 0.51 -5.492 1 90.44 114 PHE B CA 1
ATOM 2092 C C . PHE B 1 114 ? -14.711 0.878 -6.422 1 90.44 114 PHE B C 1
ATOM 2094 O O . PHE B 1 114 ? -15.438 1.84 -6.168 1 90.44 114 PHE B O 1
ATOM 2101 N N . ILE B 1 115 ? -14.844 0.137 -7.547 1 92.38 115 ILE B N 1
ATOM 2102 C CA . ILE B 1 115 ? -15.93 0.34 -8.5 1 92.38 115 ILE B CA 1
ATOM 2103 C C . ILE B 1 115 ? -17.266 0.154 -7.801 1 92.38 115 ILE B C 1
ATOM 2105 O O . ILE B 1 115 ? -18.234 0.867 -8.094 1 92.38 115 ILE B O 1
ATOM 2109 N N . ASP B 1 116 ? -17.391 -0.725 -6.887 1 94.19 116 ASP B N 1
ATOM 2110 C CA . ASP B 1 116 ? -18.531 -0.908 -6 1 94.19 116 ASP B CA 1
ATOM 2111 C C . ASP B 1 116 ? -18.094 -1.399 -4.625 1 94.19 116 ASP B C 1
ATOM 2113 O O . ASP B 1 116 ? -16.938 -1.758 -4.434 1 94.19 116 ASP B O 1
ATOM 2117 N N . GLU B 1 117 ? -19.031 -1.397 -3.701 1 95.75 117 GLU B N 1
ATOM 2118 C CA . GLU B 1 117 ? -18.703 -1.667 -2.305 1 95.75 117 GLU B CA 1
ATOM 2119 C C . GLU B 1 117 ? -18.203 -3.094 -2.123 1 95.75 117 GLU B C 1
ATOM 2121 O O . GLU B 1 117 ? -17.25 -3.326 -1.367 1 95.75 117 GLU B O 1
ATOM 2126 N N . GLN B 1 118 ? -18.812 -4.027 -2.783 1 96.69 118 GLN B N 1
ATOM 2127 C CA . GLN B 1 118 ? -18.406 -5.422 -2.652 1 96.69 118 GLN B CA 1
ATOM 2128 C C . GLN B 1 118 ? -17 -5.641 -3.203 1 96.69 118 GLN B C 1
ATOM 2130 O O . GLN B 1 118 ? -16.188 -6.336 -2.588 1 96.69 118 GLN B O 1
ATOM 2135 N N . SER B 1 119 ? -16.688 -5.078 -4.363 1 96.94 119 SER B N 1
ATOM 2136 C CA . SER B 1 119 ? -15.375 -5.172 -4.977 1 96.94 119 SER B CA 1
ATOM 2137 C C . SER B 1 119 ? -14.289 -4.621 -4.051 1 96.94 119 SER B C 1
ATOM 2139 O O . SER B 1 119 ? -13.242 -5.246 -3.873 1 96.94 119 SER B O 1
ATOM 2141 N N . ALA B 1 120 ? -14.641 -3.482 -3.475 1 97.25 120 ALA B N 1
ATOM 2142 C CA . ALA B 1 120 ? -13.688 -2.842 -2.572 1 97.25 120 ALA B CA 1
ATOM 2143 C C . ALA B 1 120 ? -13.391 -3.727 -1.365 1 97.25 120 ALA B C 1
ATOM 2145 O O . ALA B 1 120 ? -12.227 -3.934 -1.007 1 97.25 120 ALA B O 1
ATOM 2146 N N . ARG B 1 121 ? -14.406 -4.23 -0.803 1 97.31 121 ARG B N 1
ATOM 2147 C CA . ARG B 1 121 ? -14.242 -5.055 0.391 1 97.31 121 ARG B CA 1
ATOM 2148 C C . ARG B 1 121 ? -13.477 -6.332 0.072 1 97.31 121 ARG B C 1
ATOM 2150 O O . ARG B 1 121 ? -12.57 -6.719 0.812 1 97.31 121 ARG B O 1
ATOM 2157 N N . THR B 1 122 ? -13.828 -6.953 -1.019 1 97.38 122 THR B N 1
ATOM 2158 C CA . THR B 1 122 ? -13.164 -8.195 -1.404 1 97.38 122 THR B CA 1
ATOM 2159 C C . THR B 1 122 ? -11.68 -7.957 -1.674 1 97.38 122 THR B C 1
ATOM 2161 O O . THR B 1 122 ? -10.836 -8.75 -1.253 1 97.38 122 THR B O 1
ATOM 2164 N N . PHE B 1 123 ? -11.367 -6.859 -2.344 1 98 123 PHE B N 1
ATOM 2165 C CA . PHE B 1 123 ? -9.977 -6.523 -2.613 1 98 123 PHE B CA 1
ATOM 2166 C C . PHE B 1 123 ? -9.188 -6.375 -1.314 1 98 123 PHE B C 1
ATOM 2168 O O . PHE B 1 123 ? -8.156 -7.02 -1.132 1 98 123 PHE B O 1
ATOM 2175 N N . LEU B 1 124 ? -9.68 -5.531 -0.421 1 97.38 124 LEU B N 1
ATOM 2176 C CA . LEU B 1 124 ? -8.969 -5.277 0.829 1 97.38 124 LEU B CA 1
ATOM 2177 C C . LEU B 1 124 ? -8.883 -6.543 1.676 1 97.38 124 LEU B C 1
ATOM 2179 O O . LEU B 1 124 ? -7.867 -6.797 2.322 1 97.38 124 LEU B O 1
ATOM 2183 N N . ARG B 1 125 ? -9.938 -7.332 1.677 1 96.25 125 ARG B N 1
ATOM 2184 C CA . ARG B 1 125 ? -9.922 -8.594 2.412 1 96.25 125 ARG B CA 1
ATOM 2185 C C . ARG B 1 125 ? -8.844 -9.531 1.885 1 96.25 125 ARG B C 1
ATOM 2187 O O . ARG B 1 125 ? -8.055 -10.078 2.662 1 96.25 125 ARG B O 1
ATOM 2194 N N . ASN B 1 126 ? -8.773 -9.711 0.562 1 96.81 126 ASN B N 1
ATOM 2195 C CA . ASN B 1 126 ? -7.754 -10.555 -0.047 1 96.81 126 ASN B CA 1
ATOM 2196 C C . ASN B 1 126 ? -6.348 -10.062 0.291 1 96.81 126 ASN B C 1
ATOM 2198 O O . ASN B 1 126 ? -5.477 -10.852 0.648 1 96.81 126 ASN B O 1
ATOM 2202 N N . ALA B 1 127 ? -6.172 -8.719 0.199 1 96.19 127 ALA B N 1
ATOM 2203 C CA . ALA B 1 127 ? -4.871 -8.117 0.475 1 96.19 127 ALA B CA 1
ATOM 2204 C C . ALA B 1 127 ? -4.477 -8.312 1.936 1 96.19 127 ALA B C 1
ATOM 2206 O O . ALA B 1 127 ? -3.346 -8.711 2.232 1 96.19 127 ALA B O 1
ATOM 2207 N N . THR B 1 128 ? -5.379 -8.125 2.873 1 94.94 128 THR B N 1
ATOM 2208 C CA . THR B 1 128 ? -5.078 -8.102 4.301 1 94.94 128 THR B CA 1
ATOM 2209 C C . THR B 1 128 ? -5 -9.516 4.859 1 94.94 128 THR B C 1
ATOM 2211 O O . THR B 1 128 ? -4.129 -9.82 5.676 1 94.94 128 THR B O 1
ATOM 2214 N N . GLU B 1 129 ? -5.836 -10.414 4.406 1 94.81 129 GLU B N 1
ATOM 2215 C CA . GLU B 1 129 ? -5.902 -11.766 4.957 1 94.81 129 GLU B CA 1
ATOM 2216 C C . GLU B 1 129 ? -4.723 -12.609 4.488 1 94.81 129 GLU B C 1
ATOM 2218 O O . GLU B 1 129 ? -4.438 -13.664 5.07 1 94.81 129 GLU B O 1
ATOM 2223 N N . THR B 1 130 ? -4.082 -12.141 3.463 1 96.5 130 THR B N 1
ATOM 2224 C CA . THR B 1 130 ? -2.943 -12.906 2.963 1 96.5 130 THR B CA 1
ATOM 2225 C C . THR B 1 130 ? -1.631 -12.312 3.465 1 96.5 130 THR B C 1
ATOM 2227 O O . THR B 1 130 ? -0.559 -12.875 3.232 1 96.5 130 THR B O 1
ATOM 2230 N N . LEU B 1 131 ? -1.672 -11.227 4.133 1 94.56 131 LEU B N 1
ATOM 2231 C CA . LEU B 1 131 ? -0.478 -10.617 4.711 1 94.56 131 LEU B CA 1
ATOM 2232 C C . LEU B 1 131 ? -0.14 -11.258 6.051 1 94.56 131 LEU B C 1
ATOM 2234 O O . LEU B 1 131 ? -1.025 -11.477 6.883 1 94.56 131 LEU B O 1
ATOM 2238 N N . ARG B 1 132 ? 1.107 -11.578 6.199 1 93.38 132 ARG B N 1
ATOM 2239 C CA . ARG B 1 132 ? 1.55 -11.945 7.543 1 93.38 132 ARG B CA 1
ATOM 2240 C C . ARG B 1 132 ? 1.543 -10.742 8.469 1 93.38 132 ARG B C 1
ATOM 2242 O O . ARG B 1 132 ? 1.568 -9.594 8.008 1 93.38 132 ARG B O 1
ATOM 2249 N N . PRO B 1 133 ? 1.544 -10.984 9.828 1 90.25 133 PRO B N 1
ATOM 2250 C CA . PRO B 1 133 ? 1.743 -9.844 10.727 1 90.25 133 PRO B CA 1
ATOM 2251 C C . PRO B 1 133 ? 3 -9.047 10.398 1 90.25 133 PRO B C 1
ATOM 2253 O O . PRO B 1 133 ? 4.051 -9.625 10.125 1 90.25 133 PRO B O 1
ATOM 2256 N N . GLY B 1 134 ? 2.809 -7.703 10.336 1 86.62 134 GLY B N 1
ATOM 2257 C CA . GLY B 1 134 ? 3.928 -6.836 10 1 86.62 134 GLY B CA 1
ATOM 2258 C C . GLY B 1 134 ? 4.168 -6.715 8.508 1 86.62 134 GLY B C 1
ATOM 2259 O O . GLY B 1 134 ? 5.031 -5.949 8.07 1 86.62 134 GLY B O 1
ATOM 2260 N N . GLY B 1 135 ? 3.381 -7.5 7.695 1 91.25 135 GLY B N 1
ATOM 2261 C CA . GLY B 1 135 ? 3.514 -7.434 6.25 1 91.25 135 GLY B CA 1
ATOM 2262 C C . GLY B 1 135 ? 2.953 -6.152 5.66 1 91.25 135 GLY B C 1
ATOM 2263 O O . GLY B 1 135 ? 2.297 -5.375 6.355 1 91.25 135 GLY B O 1
ATOM 2264 N N . PHE B 1 136 ? 3.162 -6 4.26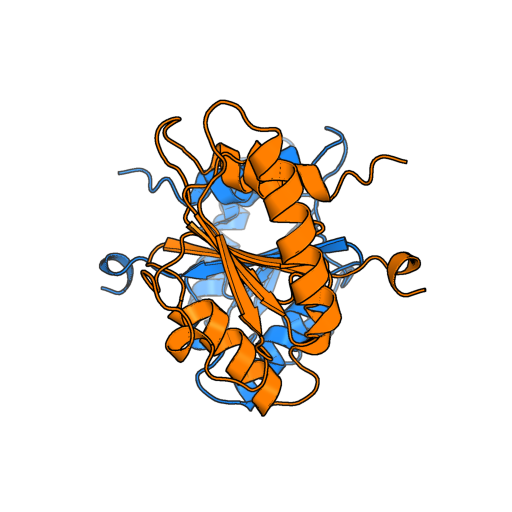2 1 91.38 136 PHE B N 1
ATOM 2265 C CA . PHE B 1 136 ? 2.838 -4.719 3.654 1 91.38 136 PHE B CA 1
ATOM 2266 C C . PHE B 1 136 ? 1.928 -4.906 2.447 1 91.38 136 PHE B C 1
ATOM 2268 O O . PHE B 1 136 ? 2.1 -5.848 1.674 1 91.38 136 PHE B O 1
ATOM 2275 N N . LEU B 1 137 ? 1.096 -3.932 2.361 1 94.56 137 LEU B N 1
ATOM 2276 C CA . LEU B 1 137 ? 0.36 -3.713 1.121 1 94.56 137 LEU B CA 1
ATOM 2277 C C . LEU B 1 137 ? 0.883 -2.48 0.388 1 94.56 137 LEU B C 1
ATOM 2279 O O . LEU B 1 137 ? 0.975 -1.398 0.971 1 94.56 137 LEU B O 1
ATOM 2283 N N . ILE B 1 138 ? 1.232 -2.648 -0.89 1 93.56 138 ILE B N 1
ATOM 2284 C CA . ILE B 1 138 ? 1.665 -1.513 -1.697 1 93.56 138 ILE B CA 1
ATOM 2285 C C . ILE B 1 138 ? 0.815 -1.426 -2.963 1 93.56 138 ILE B C 1
ATOM 2287 O O . ILE B 1 138 ? 0.669 -2.412 -3.689 1 93.56 138 ILE B O 1
ATOM 2291 N N . GLY B 1 139 ? 0.268 -0.286 -3.168 1 94.25 139 GLY B N 1
ATOM 2292 C CA . GLY B 1 139 ? -0.476 0.018 -4.379 1 94.25 139 GLY B CA 1
ATOM 2293 C C . GLY B 1 139 ? 0.017 1.269 -5.086 1 94.25 139 GLY B C 1
ATOM 2294 O O . GLY B 1 139 ? 0.413 2.238 -4.434 1 94.25 139 GLY B O 1
ATOM 2295 N N . THR B 1 140 ? -0.023 1.233 -6.43 1 91.38 140 THR B N 1
ATOM 2296 C CA . THR B 1 140 ? 0.373 2.393 -7.223 1 91.38 140 THR B CA 1
ATOM 2297 C C . THR B 1 140 ? -0.76 2.828 -8.148 1 91.38 140 THR B C 1
ATOM 2299 O O . THR B 1 140 ? -1.413 1.992 -8.773 1 91.38 140 THR B O 1
ATOM 2302 N N . LEU B 1 141 ? -0.969 4.117 -8.148 1 91.19 141 LEU B N 1
ATOM 2303 C CA . LEU B 1 141 ? -1.927 4.672 -9.102 1 91.19 141 LEU B CA 1
ATOM 2304 C C . LEU B 1 141 ? -1.273 4.895 -10.461 1 91.19 141 LEU B C 1
ATOM 2306 O O . LEU B 1 141 ? -0.136 5.363 -10.539 1 91.19 141 LEU B O 1
ATOM 2310 N N . PRO B 1 142 ? -2.018 4.539 -11.523 1 87 142 PRO B N 1
ATOM 2311 C CA . PRO B 1 142 ? -1.426 4.715 -12.852 1 87 142 PRO B CA 1
ATOM 2312 C C . PRO B 1 142 ? -1.164 6.18 -13.188 1 87 142 PRO B C 1
ATOM 2314 O O . PRO B 1 142 ? -1.863 7.066 -12.695 1 87 142 PRO B O 1
ATOM 2317 N N . ASP B 1 143 ? -0.121 6.371 -13.984 1 78.56 143 ASP B N 1
ATOM 2318 C CA . ASP B 1 143 ? 0.116 7.703 -14.531 1 78.56 143 ASP B CA 1
ATOM 2319 C C . ASP B 1 143 ? -0.961 8.086 -15.539 1 78.56 143 ASP B C 1
ATOM 2321 O O . ASP B 1 143 ? -1.521 7.219 -16.219 1 78.56 143 ASP B O 1
ATOM 2325 N N . ALA B 1 144 ? -1.407 9.352 -15.391 1 64.19 144 ALA B N 1
ATOM 2326 C CA . ALA B 1 144 ? -2.355 9.812 -16.406 1 64.19 144 ALA B CA 1
ATOM 2327 C C . ALA B 1 144 ? -1.932 9.367 -17.797 1 64.19 144 ALA B C 1
ATOM 2329 O O . ALA B 1 144 ? -2.777 9.062 -18.641 1 64.19 144 ALA B O 1
ATOM 2330 N N . GLU B 1 145 ? -0.752 9.391 -18.125 1 52.22 145 GLU B N 1
ATOM 2331 C CA . GLU B 1 145 ? -0.318 9.055 -19.484 1 52.22 145 GLU B CA 1
ATOM 2332 C C . GLU B 1 145 ? -0.427 7.551 -19.734 1 52.22 145 GLU B C 1
ATOM 2334 O O . GLU B 1 145 ? -0.537 7.113 -20.875 1 52.22 145 GLU B O 1
ATOM 2339 N N . ARG B 1 146 ? -0.317 6.754 -18.828 1 49.72 146 ARG B N 1
ATOM 2340 C CA . ARG B 1 146 ? -0.317 5.312 -19.047 1 49.72 146 ARG B CA 1
ATOM 2341 C C . ARG B 1 146 ? -1.73 4.797 -19.297 1 49.72 146 ARG B C 1
ATOM 2343 O O . ARG B 1 146 ? -1.913 3.656 -19.734 1 49.72 146 ARG B O 1
ATOM 2350 N N . ILE B 1 147 ? -2.814 5.453 -19 1 41.97 147 ILE B N 1
ATOM 2351 C CA . ILE B 1 147 ? -4.164 4.969 -19.266 1 41.97 147 ILE B CA 1
ATOM 2352 C C . ILE B 1 147 ? -4.477 5.105 -20.75 1 41.97 147 ILE B C 1
ATOM 2354 O O . ILE B 1 147 ? -5.508 4.621 -21.234 1 41.97 147 ILE B O 1
ATOM 2358 N N . VAL B 1 148 ? -3.605 5.762 -21.547 1 31.77 148 VAL B N 1
ATOM 2359 C CA . VAL B 1 148 ? -3.973 5.777 -22.953 1 31.77 148 VAL B CA 1
ATOM 2360 C C . VAL B 1 148 ? -3.611 4.438 -23.594 1 31.77 148 VAL B C 1
ATOM 2362 O O . VAL B 1 148 ? -2.506 3.928 -23.406 1 31.77 148 VAL B O 1
#

Sequence (296 aa):
LRQPISDESLQMLREESVNKMFRPRVLDLACGKGGDLRKWRIANVHSVVMADVANVSLTQAKERYEEMAQRERHGLFPAEFIHSDCCKDDLKSKITGPKEFDLVSCQFSLHYSFIDEQSARTFLRNATETLRPGGFLIGTLPDAERIVLRQPISDESLQMLREESVNKMFRPRVLDLACGKGGDLRKWRIANVHSVVMADVANVSLTQAKERYEEMAQRERHGLFPAEFIHSDCCKDDLKSKITGPKEFDLVSCQFSLHYSFIDEQSARTFLRNATETLRPGGFLIGTLPDAERIV